Protein AF-A0A9P7K790-F1 (afdb_monomer_lite)

Structure (mmCIF, N/CA/C/O backbone):
data_AF-A0A9P7K790-F1
#
_entry.id   AF-A0A9P7K790-F1
#
loop_
_atom_site.group_PDB
_atom_site.id
_atom_site.type_symbol
_atom_site.label_atom_id
_atom_site.label_alt_id
_atom_site.label_comp_id
_atom_site.label_asym_id
_atom_site.label_entity_id
_atom_site.label_seq_id
_atom_site.pdbx_PDB_ins_code
_atom_site.Cartn_x
_atom_site.Cartn_y
_atom_site.Cartn_z
_atom_site.occupancy
_atom_site.B_iso_or_equiv
_atom_site.auth_seq_id
_atom_site.auth_comp_id
_atom_site.auth_asym_id
_atom_site.auth_atom_id
_atom_site.pdbx_PDB_model_num
ATOM 1 N N . MET A 1 1 ? 9.373 12.196 7.383 1.00 74.38 1 MET A N 1
ATOM 2 C CA . MET A 1 1 ? 9.310 10.716 7.465 1.00 74.38 1 MET A CA 1
ATOM 3 C C . MET A 1 1 ? 9.108 10.112 6.087 1.00 74.38 1 MET A C 1
ATOM 5 O O . MET A 1 1 ? 9.936 9.298 5.712 1.00 74.38 1 MET A O 1
ATOM 9 N N . VAL A 1 2 ? 8.090 10.535 5.328 1.00 81.44 2 VAL A N 1
ATOM 10 C CA . VAL A 1 2 ? 7.871 10.084 3.939 1.00 81.44 2 VAL A CA 1
ATOM 11 C C . VAL A 1 2 ? 9.122 10.280 3.073 1.00 81.44 2 VAL A C 1
ATOM 13 O O . VAL A 1 2 ? 9.602 9.311 2.505 1.00 81.44 2 VAL A O 1
ATOM 16 N N . ASP A 1 3 ? 9.765 11.449 3.130 1.00 84.62 3 ASP A N 1
ATOM 17 C CA . ASP A 1 3 ? 11.030 11.714 2.423 1.00 84.62 3 ASP A CA 1
ATOM 18 C C . ASP A 1 3 ? 12.133 10.692 2.722 1.00 84.62 3 ASP A C 1
ATOM 20 O O . ASP A 1 3 ? 12.898 10.317 1.842 1.00 84.62 3 ASP A O 1
ATOM 24 N N . ALA A 1 4 ? 12.236 10.226 3.970 1.00 83.31 4 ALA A N 1
ATOM 25 C CA . ALA A 1 4 ? 13.243 9.240 4.351 1.00 83.31 4 ALA A CA 1
ATOM 26 C C . ALA A 1 4 ? 12.919 7.852 3.781 1.00 83.31 4 ALA A C 1
ATOM 28 O O . ALA A 1 4 ? 13.836 7.129 3.406 1.00 83.31 4 ALA A O 1
ATOM 29 N N . ILE A 1 5 ? 11.631 7.502 3.690 1.00 84.19 5 ILE A N 1
ATOM 30 C CA . ILE A 1 5 ? 11.163 6.264 3.054 1.00 84.19 5 ILE A CA 1
ATOM 31 C C . ILE A 1 5 ? 11.452 6.324 1.553 1.00 84.19 5 ILE A C 1
ATOM 33 O O . ILE A 1 5 ? 12.059 5.409 1.007 1.00 84.19 5 ILE A O 1
ATOM 37 N N . ILE A 1 6 ? 11.095 7.432 0.902 1.00 84.81 6 ILE A N 1
ATOM 38 C CA . ILE A 1 6 ? 11.297 7.621 -0.535 1.00 84.81 6 ILE A CA 1
ATOM 39 C C . ILE A 1 6 ? 12.794 7.607 -0.895 1.00 84.81 6 ILE A C 1
ATOM 41 O O . ILE A 1 6 ? 13.183 6.938 -1.851 1.00 84.81 6 ILE A O 1
ATOM 45 N N . LYS A 1 7 ? 13.667 8.233 -0.093 1.00 86.69 7 LYS A N 1
ATOM 46 C CA . LYS A 1 7 ? 15.130 8.181 -0.304 1.00 86.69 7 LYS A CA 1
ATOM 47 C C . LYS A 1 7 ? 15.720 6.771 -0.269 1.00 86.69 7 LYS A C 1
ATOM 49 O O . LYS A 1 7 ? 16.747 6.541 -0.900 1.00 86.69 7 LYS A O 1
ATOM 54 N N . GLN A 1 8 ? 15.116 5.832 0.464 1.00 85.44 8 GLN A N 1
ATOM 55 C CA . GLN A 1 8 ? 15.625 4.454 0.535 1.00 85.44 8 GLN A CA 1
ATOM 56 C C . GLN A 1 8 ? 15.416 3.671 -0.763 1.00 85.44 8 GLN A C 1
ATOM 58 O O . GLN A 1 8 ? 16.162 2.738 -1.045 1.00 85.44 8 GLN A O 1
ATOM 63 N N . ILE A 1 9 ? 14.401 4.034 -1.538 1.00 85.50 9 ILE A N 1
ATOM 64 C CA . ILE A 1 9 ? 13.959 3.290 -2.724 1.00 85.50 9 ILE A CA 1
ATOM 65 C C . ILE A 1 9 ? 14.225 4.055 -4.021 1.00 85.50 9 ILE A C 1
ATOM 67 O O . ILE A 1 9 ? 14.367 3.436 -5.071 1.00 85.50 9 ILE A O 1
ATOM 71 N N . SER A 1 10 ? 14.358 5.379 -3.942 1.00 86.44 10 SER A N 1
ATOM 72 C CA . SER A 1 10 ? 14.838 6.230 -5.020 1.00 86.44 10 SER A CA 1
ATOM 73 C C . SER A 1 10 ? 15.988 7.101 -4.505 1.00 86.44 10 SER A 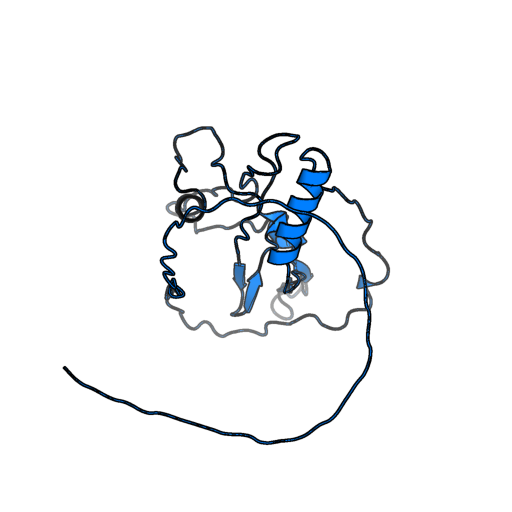C 1
ATOM 75 O O . SER A 1 10 ? 15.763 8.172 -3.936 1.00 86.44 10 SER A O 1
ATOM 77 N N . PRO A 1 11 ? 17.245 6.659 -4.689 1.00 83.50 11 PRO A N 1
ATOM 78 C CA . PRO A 1 11 ? 18.423 7.408 -4.248 1.00 83.50 11 PRO A CA 1
ATOM 79 C C . PRO A 1 11 ? 18.544 8.800 -4.883 1.00 83.50 11 PRO A C 1
ATOM 81 O O . PRO A 1 11 ? 19.230 9.663 -4.344 1.00 83.50 11 PRO A O 1
ATOM 84 N N . THR A 1 12 ? 17.887 9.018 -6.025 1.00 84.12 12 THR A N 1
ATOM 85 C CA . THR A 1 12 ? 17.852 10.299 -6.740 1.00 84.12 12 THR A CA 1
ATOM 86 C C . THR A 1 12 ? 16.746 11.235 -6.251 1.00 84.12 12 THR A C 1
ATOM 88 O O . THR A 1 12 ? 16.566 12.296 -6.839 1.00 84.12 12 THR A O 1
ATOM 91 N N . PHE A 1 13 ? 15.979 10.860 -5.221 1.00 86.19 13 PHE A N 1
ATOM 92 C CA . PHE A 1 13 ? 14.905 11.702 -4.702 1.00 86.19 13 PHE A CA 1
ATOM 93 C C . PHE A 1 13 ? 15.426 13.022 -4.130 1.00 86.19 13 PHE A C 1
ATOM 95 O O . PHE A 1 13 ? 16.223 13.047 -3.183 1.00 86.19 13 PHE A O 1
ATOM 102 N N . ASP A 1 14 ? 14.875 14.111 -4.659 1.00 85.19 14 ASP A N 1
ATOM 103 C CA . ASP A 1 14 ? 15.056 15.467 -4.168 1.00 85.19 14 ASP A CA 1
ATOM 104 C C . ASP A 1 14 ? 13.696 16.045 -3.736 1.00 85.19 14 ASP A C 1
ATOM 106 O O . ASP A 1 14 ? 12.843 16.266 -4.594 1.00 85.19 14 ASP A O 1
ATOM 110 N N . PRO A 1 15 ? 13.472 16.322 -2.435 1.00 81.19 15 PRO A N 1
ATOM 111 C CA . PRO A 1 15 ? 12.219 16.909 -1.957 1.00 81.19 15 PRO A CA 1
ATOM 112 C C . PRO A 1 15 ? 11.990 18.352 -2.442 1.00 81.19 15 PRO A C 1
ATOM 114 O O . PRO A 1 15 ? 10.900 18.884 -2.244 1.00 81.19 15 PRO A O 1
ATOM 117 N N . ALA A 1 16 ? 13.001 19.010 -3.023 1.00 84.31 16 ALA A N 1
ATOM 118 C CA . ALA A 1 16 ? 12.862 20.325 -3.645 1.00 84.31 16 ALA A CA 1
ATOM 119 C C . ALA A 1 16 ? 12.476 20.250 -5.133 1.00 84.31 16 ALA A C 1
ATOM 121 O O . ALA A 1 16 ? 12.085 21.268 -5.710 1.00 84.31 16 ALA A O 1
ATOM 122 N N . SER A 1 17 ? 12.583 19.071 -5.753 1.00 84.06 17 SER A N 1
ATOM 123 C CA . SER A 1 17 ? 12.180 18.860 -7.140 1.00 84.06 17 SER A CA 1
ATOM 124 C C . SER A 1 17 ? 10.655 18.749 -7.242 1.00 84.06 17 SER A C 1
ATOM 126 O O . SER A 1 17 ? 10.038 18.090 -6.404 1.00 84.06 17 SER A O 1
ATOM 128 N N . PRO A 1 18 ? 10.024 19.349 -8.267 1.00 78.50 18 PRO A N 1
ATOM 129 C CA . PRO A 1 18 ? 8.609 19.127 -8.548 1.00 78.50 18 PRO A CA 1
ATOM 130 C C . PRO A 1 18 ? 8.334 17.752 -9.180 1.00 78.50 18 PRO A C 1
ATOM 132 O O . PRO A 1 18 ? 7.173 17.368 -9.291 1.00 78.50 18 PRO A O 1
ATOM 135 N N . ASP A 1 19 ? 9.372 17.036 -9.625 1.00 81.56 19 ASP A N 1
ATOM 136 C CA . ASP A 1 19 ? 9.233 15.741 -10.287 1.00 81.56 19 ASP A CA 1
ATOM 137 C C . ASP A 1 19 ? 9.169 14.592 -9.280 1.00 81.56 19 ASP A C 1
ATOM 139 O O . ASP A 1 19 ? 10.022 14.475 -8.395 1.00 81.56 19 ASP A O 1
ATOM 143 N N . ASP A 1 20 ? 8.235 13.665 -9.500 1.00 82.38 20 ASP A N 1
ATOM 144 C CA . ASP A 1 20 ? 8.190 12.427 -8.731 1.00 82.38 20 ASP A CA 1
ATOM 145 C C . ASP A 1 20 ? 9.479 11.613 -8.940 1.00 82.38 20 ASP A C 1
ATOM 147 O O . ASP A 1 20 ? 9.966 11.486 -10.072 1.00 82.38 20 ASP A O 1
ATOM 151 N N . PRO A 1 21 ? 10.053 11.026 -7.884 1.00 84.56 21 PRO A N 1
ATOM 152 C CA . PRO A 1 21 ? 11.278 10.249 -7.984 1.00 84.56 21 PRO A CA 1
ATOM 153 C C . PRO A 1 21 ? 11.042 8.937 -8.748 1.00 84.56 21 PRO A C 1
ATOM 155 O O . PRO A 1 21 ? 10.136 8.175 -8.394 1.00 84.56 21 PRO A O 1
ATOM 158 N N . PRO A 1 22 ? 11.859 8.620 -9.768 1.00 90.19 22 PRO A N 1
ATOM 159 C CA . PRO A 1 22 ? 11.720 7.363 -10.484 1.00 90.19 22 PRO A CA 1
ATOM 160 C C . PRO A 1 22 ? 12.126 6.177 -9.599 1.00 90.19 22 PRO A C 1
ATOM 162 O O . PRO A 1 22 ? 13.106 6.239 -8.848 1.00 90.19 22 PRO A O 1
ATOM 165 N N . VAL A 1 23 ? 11.391 5.077 -9.738 1.00 91.81 23 VAL A N 1
ATOM 166 C CA . VAL A 1 23 ? 11.679 3.761 -9.155 1.00 91.81 23 VAL A CA 1
ATOM 167 C C . VAL A 1 23 ? 11.569 2.681 -10.231 1.00 91.81 23 VAL A C 1
ATOM 169 O O . VAL A 1 23 ? 10.871 2.847 -11.230 1.00 91.81 23 VAL A O 1
ATOM 172 N N . LEU A 1 24 ? 12.255 1.552 -10.045 1.00 93.31 24 LEU A N 1
ATOM 173 C CA . LEU A 1 24 ? 12.153 0.425 -10.975 1.00 93.31 24 LEU A CA 1
ATOM 174 C C . LEU A 1 24 ? 10.816 -0.295 -10.783 1.00 93.31 24 LEU A C 1
ATOM 176 O O . LEU A 1 24 ? 10.569 -0.840 -9.708 1.00 93.31 24 LEU A O 1
ATOM 180 N N . CYS A 1 25 ? 9.998 -0.396 -11.834 1.00 94.06 25 CYS A N 1
ATOM 181 C CA . CYS A 1 25 ? 8.676 -1.028 -11.732 1.00 94.06 25 CYS A CA 1
ATOM 182 C C . CYS A 1 25 ? 8.726 -2.483 -11.228 1.00 94.06 25 CYS A C 1
ATOM 184 O O . CYS A 1 25 ? 7.810 -2.958 -10.564 1.00 94.06 25 CYS A O 1
ATOM 186 N N . ALA A 1 26 ? 9.795 -3.221 -11.550 1.00 95.06 26 ALA A N 1
ATOM 187 C CA . ALA A 1 26 ? 9.950 -4.630 -11.178 1.00 95.06 26 ALA A CA 1
ATOM 188 C C . ALA A 1 26 ? 10.560 -4.855 -9.783 1.00 95.06 26 ALA A C 1
ATOM 190 O O . ALA A 1 26 ? 10.718 -6.013 -9.378 1.00 95.06 26 ALA A O 1
ATOM 191 N N . ALA A 1 27 ? 10.945 -3.793 -9.066 1.00 93.50 27 ALA A N 1
ATOM 192 C CA . ALA A 1 27 ? 11.512 -3.895 -7.728 1.00 93.50 27 ALA A CA 1
ATOM 193 C C . ALA A 1 27 ? 10.380 -3.996 -6.687 1.00 93.50 27 ALA A C 1
ATOM 195 O O . ALA A 1 27 ? 9.652 -3.028 -6.476 1.00 93.50 27 ALA A O 1
ATOM 196 N N . PRO A 1 28 ? 10.187 -5.153 -6.023 1.00 89.88 28 PRO A N 1
ATOM 197 C CA . PRO A 1 28 ? 9.160 -5.269 -5.000 1.00 89.88 28 PRO A CA 1
ATOM 198 C C . PRO A 1 28 ? 9.583 -4.504 -3.744 1.00 89.88 28 PRO A C 1
ATOM 200 O O . PRO A 1 28 ? 10.544 -4.877 -3.069 1.00 89.88 28 PRO A O 1
ATOM 203 N N . HIS A 1 29 ? 8.829 -3.463 -3.407 1.00 90.00 29 HIS A N 1
ATOM 204 C CA . HIS A 1 29 ? 8.973 -2.722 -2.158 1.00 90.00 29 HIS A CA 1
ATOM 205 C C . HIS A 1 29 ? 7.903 -3.173 -1.166 1.00 90.00 29 HIS A C 1
ATOM 207 O O . HIS A 1 29 ? 6.742 -3.326 -1.526 1.00 90.00 29 HIS A O 1
ATOM 213 N N . THR A 1 30 ? 8.284 -3.406 0.089 1.00 88.88 30 THR A N 1
ATOM 214 C CA . THR A 1 30 ? 7.327 -3.793 1.134 1.00 88.88 30 THR A CA 1
ATOM 215 C C . THR A 1 30 ? 7.058 -2.602 2.037 1.00 88.88 30 THR A C 1
ATOM 217 O O . THR A 1 30 ? 7.945 -2.163 2.765 1.00 88.88 30 THR A O 1
ATOM 220 N N . LEU A 1 31 ? 5.820 -2.114 2.017 1.00 91.31 31 LEU A N 1
ATOM 221 C CA . LEU A 1 31 ? 5.284 -1.219 3.036 1.00 91.31 31 LEU A CA 1
ATOM 222 C C . LEU A 1 31 ? 4.338 -2.026 3.922 1.00 91.31 31 LEU A C 1
ATOM 224 O O . LEU A 1 31 ? 3.488 -2.755 3.417 1.00 91.31 31 LEU A O 1
ATOM 228 N N . ALA A 1 32 ? 4.475 -1.910 5.238 1.00 93.81 32 ALA A N 1
ATOM 229 C CA . ALA A 1 32 ? 3.596 -2.600 6.169 1.00 93.81 32 ALA A CA 1
ATOM 230 C C . ALA A 1 32 ? 3.343 -1.756 7.415 1.00 93.81 32 ALA A C 1
ATOM 232 O O . ALA A 1 32 ? 4.237 -1.069 7.910 1.00 93.81 32 ALA A O 1
ATOM 233 N N . PHE A 1 33 ? 2.124 -1.846 7.935 1.00 93.06 33 PHE A N 1
ATOM 234 C CA . PHE A 1 33 ? 1.701 -1.139 9.137 1.00 93.06 33 PHE A CA 1
ATOM 235 C C . PHE A 1 33 ? 1.559 -2.126 10.288 1.00 93.06 33 PHE A C 1
ATOM 237 O O . PHE A 1 33 ? 0.899 -3.156 10.148 1.00 93.06 33 PHE A O 1
ATOM 244 N N . GLN A 1 34 ? 2.157 -1.812 11.436 1.00 94.06 34 GLN A N 1
ATOM 245 C CA . GLN A 1 34 ? 1.956 -2.598 12.647 1.00 94.06 34 GLN A CA 1
ATOM 246 C C . GLN A 1 34 ? 0.789 -2.020 13.447 1.00 94.06 34 GLN A C 1
ATOM 248 O O . GLN A 1 34 ? 0.864 -0.895 13.938 1.00 94.06 34 GLN A O 1
ATOM 253 N N . ILE A 1 35 ? -0.286 -2.792 13.597 1.00 93.25 35 ILE A N 1
ATOM 254 C CA . ILE A 1 35 ? -1.486 -2.388 14.336 1.00 93.25 35 ILE A CA 1
ATOM 255 C C . ILE A 1 35 ? -1.824 -3.496 15.330 1.00 93.25 35 ILE A C 1
ATOM 257 O O . ILE A 1 35 ? -1.989 -4.655 14.953 1.00 93.25 35 ILE A O 1
ATOM 261 N N . GLY A 1 36 ? -1.878 -3.160 16.623 1.00 90.56 36 GLY A N 1
ATOM 262 C CA . GLY A 1 36 ? -2.157 -4.140 17.681 1.00 90.56 36 GLY A CA 1
ATOM 263 C C . GLY A 1 36 ? -1.160 -5.307 17.718 1.00 90.56 36 GLY A C 1
ATOM 264 O O . GLY A 1 36 ? -1.552 -6.433 17.999 1.00 90.56 36 GLY A O 1
ATOM 265 N N . GLY A 1 37 ? 0.108 -5.060 17.363 1.00 93.62 37 GLY A N 1
ATOM 266 C CA . GLY A 1 37 ? 1.172 -6.072 17.321 1.00 93.62 37 GLY A CA 1
ATOM 267 C C . GLY A 1 37 ? 1.227 -6.920 16.044 1.00 93.62 37 GLY A C 1
ATOM 268 O O . GLY A 1 37 ? 2.219 -7.614 15.835 1.00 93.62 37 GLY A O 1
ATOM 269 N N . LYS A 1 38 ? 0.228 -6.832 15.156 1.00 94.31 38 LYS A N 1
ATOM 270 C CA . LYS A 1 38 ? 0.173 -7.572 13.887 1.00 94.31 38 LYS A CA 1
ATOM 271 C C . LYS A 1 38 ? 0.609 -6.691 12.716 1.00 94.31 38 LYS A C 1
ATOM 273 O O . LYS A 1 38 ? 0.271 -5.510 12.670 1.00 94.31 38 LYS A O 1
ATOM 278 N N . MET A 1 39 ? 1.349 -7.276 11.775 1.00 95.50 39 MET A N 1
ATOM 279 C CA . MET A 1 39 ? 1.760 -6.610 10.537 1.00 95.50 39 MET A CA 1
ATOM 280 C C . MET A 1 39 ? 0.663 -6.720 9.478 1.00 95.50 39 MET A C 1
ATOM 282 O O . MET A 1 39 ? 0.165 -7.812 9.208 1.00 95.50 39 MET A O 1
ATOM 286 N N . PHE A 1 40 ? 0.336 -5.593 8.856 1.00 96.62 40 PHE A N 1
ATOM 287 C CA . PHE A 1 40 ? -0.583 -5.484 7.730 1.00 96.62 40 PHE A CA 1
ATOM 288 C C . PHE A 1 40 ? 0.197 -4.951 6.525 1.00 96.62 40 PHE A C 1
ATOM 290 O O . PHE A 1 40 ? 0.424 -3.738 6.442 1.00 96.62 40 PHE A O 1
ATOM 297 N N . PRO A 1 41 ? 0.696 -5.841 5.646 1.00 96.50 41 PRO A N 1
ATOM 298 C CA . PRO A 1 41 ? 1.416 -5.428 4.452 1.00 96.50 41 PRO A CA 1
ATOM 299 C C . PRO A 1 41 ? 0.473 -4.760 3.452 1.00 96.50 41 PRO A C 1
ATOM 301 O O . PRO A 1 41 ? -0.731 -5.019 3.435 1.00 96.50 41 PRO A O 1
ATOM 304 N N . VAL A 1 42 ? 1.055 -3.913 2.614 1.00 95.12 42 VAL A N 1
ATOM 305 C CA . VAL A 1 42 ? 0.440 -3.358 1.414 1.00 95.12 42 VAL A CA 1
ATOM 306 C C . VAL A 1 42 ? 0.963 -4.126 0.204 1.00 95.12 42 VAL A C 1
ATOM 308 O O . VAL A 1 42 ? 2.152 -4.452 0.146 1.00 95.12 42 VAL A O 1
ATOM 311 N N . ASP A 1 43 ? 0.086 -4.434 -0.748 1.00 94.62 43 ASP A N 1
ATOM 312 C CA . ASP A 1 43 ? 0.474 -5.075 -1.997 1.00 94.62 43 ASP A CA 1
ATOM 313 C C . ASP A 1 43 ? 1.427 -4.150 -2.776 1.00 94.62 43 ASP A C 1
ATOM 315 O O . ASP A 1 43 ? 1.081 -2.999 -3.051 1.00 94.62 43 ASP A O 1
ATOM 319 N N . PRO A 1 44 ? 2.628 -4.614 -3.160 1.00 94.06 44 PRO A N 1
ATOM 320 C CA . PRO A 1 44 ? 3.599 -3.794 -3.876 1.00 94.06 44 PRO A CA 1
ATOM 321 C C . PRO A 1 44 ? 3.084 -3.273 -5.225 1.00 94.06 44 PRO A C 1
ATOM 323 O O . PRO A 1 44 ? 3.620 -2.291 -5.730 1.00 94.06 44 PRO A O 1
ATOM 326 N N . ARG A 1 45 ? 2.052 -3.898 -5.807 1.00 92.44 45 ARG A N 1
ATOM 327 C CA . ARG A 1 45 ? 1.398 -3.428 -7.039 1.00 92.44 45 ARG A CA 1
ATOM 328 C C . ARG A 1 45 ? 0.530 -2.191 -6.819 1.00 92.44 45 ARG A C 1
ATOM 330 O O . ARG A 1 45 ? 0.311 -1.458 -7.772 1.00 92.44 45 ARG A O 1
ATOM 337 N N . ASP A 1 46 ? 0.069 -1.960 -5.592 1.00 91.75 46 ASP A N 1
ATOM 338 C CA . ASP A 1 46 ? -0.712 -0.775 -5.224 1.00 91.75 46 ASP A CA 1
ATOM 339 C C . ASP A 1 46 ? 0.185 0.405 -4.803 1.00 91.75 46 ASP A C 1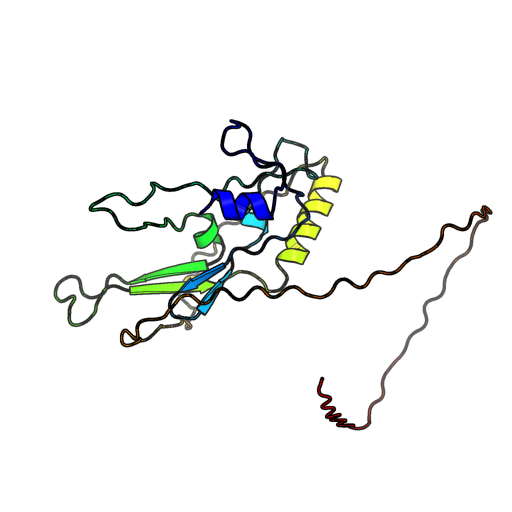
ATOM 341 O O . ASP A 1 46 ? -0.318 1.505 -4.603 1.00 91.75 46 ASP A O 1
ATOM 345 N N . LEU A 1 47 ? 1.500 0.194 -4.640 1.00 90.38 47 LEU A N 1
ATOM 346 C CA . LEU A 1 47 ? 2.450 1.226 -4.195 1.00 90.38 47 LEU A CA 1
ATOM 347 C C . LEU A 1 47 ? 3.044 2.063 -5.329 1.00 90.38 47 LEU A C 1
ATOM 349 O O . LEU A 1 47 ? 3.650 3.099 -5.052 1.00 90.38 47 LEU A O 1
ATOM 353 N N . ILE A 1 48 ? 2.945 1.586 -6.569 1.00 90.81 48 ILE A N 1
ATOM 354 C CA . ILE A 1 48 ? 3.625 2.182 -7.714 1.00 90.81 48 ILE A CA 1
ATOM 355 C C . ILE A 1 48 ? 2.666 2.401 -8.880 1.00 90.81 48 ILE A C 1
ATOM 357 O O . ILE A 1 48 ? 1.776 1.589 -9.129 1.00 90.81 48 ILE A O 1
ATOM 361 N N . GLY A 1 49 ? 2.916 3.460 -9.643 1.00 89.31 49 GLY A N 1
ATOM 362 C CA . GLY A 1 49 ? 2.256 3.744 -10.914 1.00 89.31 49 GLY A CA 1
ATOM 363 C C . GLY A 1 49 ? 3.277 3.935 -12.040 1.00 89.31 49 GLY A C 1
ATOM 364 O O . GLY A 1 49 ? 4.419 4.313 -11.761 1.00 89.31 49 GLY A O 1
ATOM 365 N N . PRO A 1 50 ? 2.915 3.680 -13.311 1.00 90.38 50 PRO A N 1
ATOM 366 C CA . PRO A 1 50 ? 3.791 3.990 -14.439 1.00 90.38 50 PRO A CA 1
ATOM 367 C C . PRO A 1 50 ? 4.078 5.496 -14.479 1.00 90.38 50 PRO A C 1
ATOM 369 O O . PRO A 1 50 ? 3.155 6.302 -14.356 1.00 90.38 50 PRO A O 1
ATOM 372 N N . ARG A 1 51 ? 5.344 5.889 -14.677 1.00 90.25 51 ARG A N 1
ATOM 373 C CA . ARG A 1 51 ? 5.721 7.313 -14.771 1.00 90.25 51 ARG A CA 1
ATOM 374 C C . ARG A 1 51 ? 5.060 7.994 -15.971 1.00 90.25 51 ARG A C 1
ATOM 376 O O . ARG A 1 51 ? 4.702 9.168 -15.920 1.00 90.25 51 ARG A O 1
ATOM 383 N N . SER A 1 52 ? 4.934 7.258 -17.065 1.00 89.25 52 SER A N 1
ATOM 384 C CA . SER A 1 52 ? 4.326 7.702 -18.311 1.00 89.25 52 SER A CA 1
ATOM 385 C C . SER A 1 52 ? 3.612 6.533 -18.984 1.00 89.25 52 SER A C 1
ATOM 387 O O . SER A 1 52 ? 3.921 5.363 -18.754 1.00 89.25 52 SER A O 1
ATOM 389 N N . ALA A 1 53 ? 2.623 6.843 -19.822 1.00 87.31 53 ALA A N 1
ATOM 390 C CA . ALA A 1 53 ? 1.946 5.821 -20.608 1.00 87.31 53 ALA A CA 1
ATOM 391 C C . ALA A 1 53 ? 2.948 5.123 -21.543 1.00 87.31 53 ALA A C 1
ATOM 393 O O . ALA A 1 53 ? 3.698 5.788 -22.258 1.00 87.31 53 ALA A O 1
ATOM 394 N N . GLY A 1 54 ? 2.941 3.790 -21.542 1.00 90.44 54 GLY A N 1
ATOM 395 C CA . GLY A 1 54 ? 3.876 2.987 -22.329 1.00 90.44 54 GLY A CA 1
ATOM 396 C C . GLY A 1 54 ? 5.252 2.777 -21.684 1.00 90.44 54 GLY A C 1
ATOM 397 O O . GLY A 1 54 ? 6.113 2.177 -22.323 1.00 90.44 54 GLY A O 1
ATOM 398 N N . ASP A 1 55 ? 5.469 3.217 -20.439 1.00 91.69 55 ASP A N 1
ATOM 399 C CA . ASP A 1 55 ? 6.669 2.889 -19.664 1.00 91.69 55 ASP A CA 1
ATOM 400 C C . ASP A 1 55 ? 6.349 1.848 -18.577 1.00 91.69 55 ASP A C 1
ATOM 402 O O . ASP A 1 55 ? 5.592 2.099 -17.638 1.00 91.69 55 ASP A O 1
ATOM 406 N N . ALA A 1 56 ? 6.940 0.661 -18.719 1.00 94.38 56 ALA A N 1
ATOM 407 C CA . ALA A 1 56 ? 6.867 -0.426 -17.741 1.00 94.38 56 ALA A CA 1
ATOM 408 C C . ALA A 1 56 ? 8.224 -0.712 -17.069 1.00 94.38 56 ALA A C 1
ATOM 410 O O . ALA A 1 56 ? 8.373 -1.711 -16.363 1.00 94.38 56 ALA A O 1
ATOM 411 N N . ASP A 1 57 ? 9.224 0.133 -17.306 1.00 94.44 57 ASP A N 1
ATOM 412 C CA . ASP A 1 57 ? 10.541 0.072 -16.679 1.00 94.44 57 ASP A CA 1
ATOM 413 C C . ASP A 1 57 ? 10.649 1.084 -15.536 1.00 94.44 57 ASP A C 1
ATOM 415 O O . ASP A 1 57 ? 11.116 0.734 -14.444 1.00 94.44 57 ASP A O 1
ATOM 419 N N . THR A 1 58 ? 10.147 2.299 -15.766 1.00 93.94 58 THR A N 1
ATOM 420 C CA . THR A 1 58 ? 10.173 3.404 -14.806 1.00 93.94 58 THR A CA 1
ATOM 421 C C . THR A 1 58 ? 8.792 3.665 -14.222 1.00 93.94 58 THR A C 1
ATOM 423 O O . THR A 1 58 ? 7.846 4.061 -14.905 1.00 93.94 58 THR A O 1
ATOM 426 N N . CYS A 1 59 ? 8.697 3.503 -12.912 1.00 93.19 59 CYS A N 1
ATOM 427 C CA . CYS A 1 59 ? 7.509 3.796 -12.134 1.00 93.19 59 CYS A CA 1
ATOM 428 C C . CYS A 1 59 ? 7.770 4.974 -11.192 1.00 93.19 59 CYS A C 1
ATOM 430 O O . CYS A 1 59 ? 8.902 5.438 -11.037 1.00 93.19 59 CYS A O 1
ATOM 432 N N . ILE A 1 60 ? 6.709 5.454 -10.560 1.00 91.31 60 ILE A N 1
ATOM 433 C CA . ILE A 1 60 ? 6.732 6.436 -9.477 1.00 91.31 60 ILE A CA 1
ATOM 434 C C . ILE A 1 60 ? 5.969 5.875 -8.280 1.00 91.31 60 ILE A C 1
ATOM 436 O O . ILE A 1 60 ? 5.125 4.992 -8.434 1.00 91.31 60 ILE A O 1
ATOM 440 N N . MET A 1 61 ? 6.259 6.391 -7.090 1.00 86.62 61 MET A N 1
ATOM 441 C CA . MET A 1 61 ? 5.408 6.186 -5.922 1.00 86.62 61 MET A CA 1
ATOM 442 C C . MET A 1 61 ? 4.375 7.304 -5.841 1.00 86.62 61 MET A C 1
ATOM 444 O O . MET A 1 61 ? 4.659 8.366 -5.297 1.00 86.62 61 MET A O 1
ATOM 448 N N . ASP A 1 62 ? 3.180 7.065 -6.362 1.00 77.12 62 ASP A N 1
ATOM 449 C CA . ASP A 1 62 ? 2.084 8.041 -6.342 1.00 77.12 62 ASP A CA 1
ATOM 450 C C . ASP A 1 62 ? 1.278 8.012 -5.028 1.00 77.12 62 ASP A C 1
ATOM 452 O O . ASP A 1 62 ? 0.634 8.992 -4.657 1.00 77.12 62 ASP A O 1
ATOM 456 N N . THR A 1 63 ? 1.328 6.900 -4.292 1.00 82.44 63 THR A N 1
ATOM 457 C CA . THR A 1 63 ? 0.467 6.665 -3.121 1.00 82.44 63 THR A CA 1
ATOM 458 C C . THR A 1 63 ? 1.047 7.130 -1.783 1.00 82.44 63 THR A C 1
ATOM 460 O O . THR A 1 63 ? 0.313 7.249 -0.796 1.00 82.44 63 THR A O 1
ATOM 463 N N . LEU A 1 64 ? 2.352 7.417 -1.710 1.00 83.75 64 LEU A N 1
ATOM 464 C CA . LEU A 1 64 ? 3.010 7.889 -0.488 1.00 83.75 64 LEU A CA 1
ATOM 465 C C . LEU A 1 64 ? 3.148 9.407 -0.473 1.00 83.75 64 LEU A C 1
ATOM 467 O O . LEU A 1 64 ? 4.146 9.969 -0.913 1.00 83.75 64 LEU A O 1
ATOM 471 N N . VAL A 1 65 ? 2.160 10.063 0.127 1.00 82.06 65 VAL A N 1
ATOM 472 C CA . VAL A 1 65 ? 2.113 11.523 0.250 1.00 82.06 65 VAL A CA 1
ATOM 473 C C . VAL A 1 65 ? 2.482 11.981 1.657 1.00 82.06 65 VAL A C 1
ATOM 475 O O . VAL A 1 65 ? 2.104 11.366 2.658 1.00 82.06 65 VAL A O 1
ATOM 478 N N . SER A 1 66 ? 3.219 13.089 1.740 1.00 78.56 66 SER A N 1
ATOM 479 C CA . SER A 1 66 ? 3.525 13.729 3.018 1.00 78.56 66 SER A CA 1
ATOM 480 C C . SER A 1 66 ? 2.256 14.317 3.636 1.00 78.56 66 SER A C 1
ATOM 482 O O . SER A 1 66 ? 1.505 15.035 2.979 1.00 78.56 66 SER A O 1
ATOM 484 N N . THR A 1 67 ? 2.020 14.018 4.910 1.00 74.44 67 THR A N 1
ATOM 485 C CA . THR A 1 67 ? 0.962 14.641 5.711 1.00 74.44 67 THR A CA 1
ATOM 486 C C . THR A 1 67 ? 1.521 15.808 6.516 1.00 74.44 67 THR A C 1
ATOM 488 O O . THR A 1 67 ? 2.727 15.873 6.767 1.00 74.44 67 THR A O 1
ATOM 491 N N . ASP A 1 68 ? 0.639 16.695 6.984 1.00 72.38 68 ASP A N 1
ATOM 492 C CA . ASP A 1 68 ? 1.035 17.841 7.802 1.00 72.38 68 ASP A CA 1
ATOM 493 C C . ASP A 1 68 ? 1.946 17.423 8.972 1.00 72.38 68 ASP A C 1
ATOM 495 O O . ASP A 1 68 ? 1.587 16.526 9.750 1.00 72.38 68 ASP A O 1
ATOM 499 N N . PRO A 1 69 ? 3.123 18.061 9.130 1.00 68.19 69 PRO A N 1
ATOM 500 C CA . PRO A 1 69 ? 4.000 17.778 10.253 1.00 68.19 69 PRO A CA 1
ATOM 501 C C . PRO A 1 69 ? 3.312 18.181 11.565 1.00 68.19 69 PRO A C 1
ATOM 503 O O . PRO A 1 69 ? 2.514 19.128 11.584 1.00 68.19 69 PRO A O 1
ATOM 506 N N . PRO A 1 70 ? 3.621 17.509 12.688 1.00 69.31 70 PRO A N 1
ATOM 507 C CA . PRO A 1 70 ? 3.079 17.901 13.980 1.00 69.31 70 PRO A CA 1
ATOM 508 C C . PRO A 1 70 ? 3.489 19.341 14.302 1.00 69.31 70 PRO A C 1
ATOM 510 O O . PRO A 1 70 ? 4.589 19.799 13.987 1.00 69.31 70 PRO A O 1
ATOM 513 N N . ARG A 1 71 ? 2.589 20.057 14.965 1.00 78.25 71 ARG A N 1
ATOM 514 C CA . ARG A 1 71 ? 2.796 21.423 15.458 1.00 78.25 71 ARG A CA 1
ATOM 515 C C . ARG A 1 71 ? 2.387 21.456 16.923 1.00 78.25 71 ARG A C 1
ATOM 517 O O . ARG A 1 71 ? 1.750 20.523 17.404 1.00 78.25 71 ARG A O 1
ATOM 524 N N . VAL A 1 72 ? 2.734 22.512 17.653 1.00 81.50 72 VAL A N 1
ATOM 525 C CA . VAL A 1 72 ? 2.258 22.673 19.036 1.00 81.50 72 VAL A CA 1
ATOM 526 C C . VAL A 1 72 ? 0.725 22.600 19.039 1.00 81.50 72 VAL A C 1
ATOM 528 O O . VAL A 1 72 ? 0.071 23.383 18.357 1.00 81.50 72 VAL A O 1
ATOM 531 N N . GLY A 1 73 ? 0.164 21.616 19.749 1.00 81.56 73 GLY A N 1
ATOM 532 C CA . GLY A 1 73 ? -1.278 21.331 19.763 1.00 81.56 73 GLY A CA 1
ATOM 533 C C . GLY A 1 73 ? -1.781 20.338 18.702 1.00 81.56 73 GLY A C 1
ATOM 534 O O . GLY A 1 73 ? -2.975 20.061 18.670 1.00 81.56 73 GLY A O 1
ATOM 535 N N . SER A 1 74 ? -0.906 19.766 17.867 1.00 77.19 74 SER A N 1
ATOM 536 C CA . SER A 1 74 ? -1.244 18.740 16.870 1.00 77.19 74 SER A CA 1
ATOM 537 C C . SER A 1 74 ? -0.322 17.525 16.989 1.00 77.19 74 SER A C 1
ATOM 539 O O . SER A 1 74 ? 0.904 17.645 16.956 1.00 77.19 74 SER A O 1
ATOM 541 N N . LEU A 1 75 ? -0.920 16.341 17.128 1.00 77.12 75 LEU A N 1
ATOM 542 C CA . LEU A 1 75 ? -0.209 15.063 17.126 1.00 77.12 75 LEU A CA 1
ATOM 543 C C . LEU A 1 75 ? 0.115 14.621 15.693 1.00 77.12 75 LEU A C 1
ATOM 545 O O . LEU A 1 75 ? -0.497 15.087 14.733 1.00 77.12 75 LEU A O 1
ATOM 549 N N . TYR A 1 76 ? 1.039 13.667 15.553 1.00 75.44 76 TYR A N 1
ATOM 550 C CA . TYR A 1 76 ? 1.219 12.952 14.291 1.00 75.44 76 TYR A CA 1
ATOM 551 C C . TYR A 1 76 ? -0.101 12.298 13.878 1.00 75.44 76 TYR A C 1
ATOM 553 O O . TYR A 1 76 ? -0.690 11.530 14.642 1.00 75.44 76 TYR A O 1
ATOM 561 N N . ARG A 1 77 ? -0.552 12.597 12.661 1.00 80.25 77 ARG A N 1
ATOM 562 C CA . ARG A 1 77 ? -1.724 11.976 12.050 1.00 80.25 77 ARG A CA 1
ATOM 563 C C . ARG A 1 77 ? -1.283 11.279 10.778 1.00 80.25 77 ARG A C 1
ATOM 565 O O . ARG A 1 77 ? -0.550 11.851 9.983 1.00 80.25 77 ARG A O 1
ATOM 572 N N . TRP A 1 78 ? -1.766 10.059 10.606 1.00 83.12 78 TRP A N 1
ATOM 573 C CA . TRP A 1 78 ? -1.567 9.264 9.405 1.00 83.12 78 TRP A CA 1
ATOM 574 C C . TRP A 1 78 ? -2.934 8.992 8.802 1.00 83.12 78 TRP A C 1
ATOM 576 O O . TRP A 1 78 ? -3.876 8.675 9.532 1.00 83.12 78 TRP A O 1
ATOM 586 N N . SER A 1 79 ? -3.043 9.134 7.486 1.00 88.31 79 SER A N 1
ATOM 587 C CA . SER A 1 79 ? -4.221 8.693 6.749 1.00 88.31 79 SER A CA 1
ATOM 588 C C . SER A 1 79 ? -3.886 7.378 6.065 1.00 88.31 79 SER A C 1
ATOM 590 O O . SER A 1 79 ? -2.913 7.304 5.317 1.00 88.31 79 SER A O 1
ATOM 592 N N . LEU A 1 80 ? -4.667 6.337 6.344 1.00 91.56 80 LEU A N 1
ATOM 593 C CA . LEU A 1 80 ? -4.561 5.061 5.643 1.00 91.56 80 LEU A CA 1
ATOM 594 C C . LEU A 1 80 ? -5.552 5.092 4.47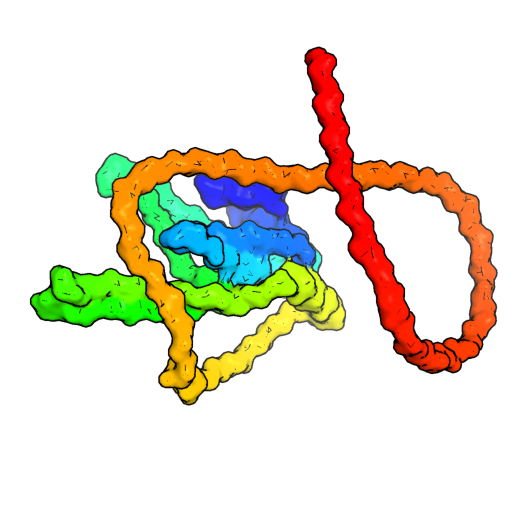9 1.00 91.56 80 LEU A C 1
ATOM 596 O O . LEU A 1 80 ? -6.749 4.897 4.678 1.00 91.56 80 LEU A O 1
ATOM 600 N N . GLY A 1 81 ? -5.039 5.432 3.297 1.00 91.88 81 GLY A N 1
ATOM 601 C CA . GLY A 1 81 ? -5.822 5.619 2.076 1.00 91.88 81 GLY A CA 1
ATOM 602 C C . GLY A 1 81 ? -6.169 4.321 1.349 1.00 91.88 81 GLY A C 1
ATOM 603 O O . GLY A 1 81 ? -6.039 3.218 1.886 1.00 91.88 81 GLY A O 1
ATOM 604 N N . ASP A 1 82 ? -6.590 4.470 0.095 1.00 90.56 82 ASP A N 1
ATOM 605 C CA . ASP A 1 82 ? -7.034 3.380 -0.774 1.00 90.56 82 ASP A CA 1
ATOM 606 C C . ASP A 1 82 ? -5.984 2.273 -0.924 1.00 90.56 82 ASP A C 1
ATOM 608 O O . ASP A 1 82 ? -6.347 1.106 -0.918 1.00 90.56 82 ASP A O 1
ATOM 612 N N . THR A 1 83 ? -4.696 2.602 -0.954 1.00 92.00 83 THR A N 1
ATOM 613 C CA . THR A 1 83 ? -3.582 1.640 -0.981 1.00 92.00 83 THR A CA 1
ATOM 614 C C . THR A 1 83 ? -3.650 0.637 0.173 1.00 92.00 83 THR A C 1
ATOM 616 O O . THR A 1 83 ? -3.543 -0.574 -0.017 1.00 92.00 83 THR A O 1
ATOM 619 N N . PHE A 1 84 ? -3.895 1.127 1.393 1.00 94.12 84 PHE A N 1
ATOM 620 C CA . PHE A 1 84 ? -4.052 0.267 2.563 1.00 94.12 84 PHE A CA 1
ATOM 621 C C . PHE A 1 84 ? -5.384 -0.490 2.518 1.00 94.12 84 PHE A C 1
ATOM 623 O O . PHE A 1 84 ? -5.426 -1.673 2.857 1.00 94.12 84 PHE A O 1
ATOM 630 N N . MET A 1 85 ? -6.460 0.169 2.078 1.00 94.12 85 MET A N 1
ATOM 631 C CA . MET A 1 85 ? -7.798 -0.430 2.005 1.00 94.12 85 MET A CA 1
ATOM 632 C C . MET A 1 85 ? -7.937 -1.492 0.902 1.00 94.12 85 MET A C 1
ATOM 634 O O . MET A 1 85 ? -8.692 -2.437 1.067 1.00 94.12 85 MET A O 1
ATOM 638 N N . LYS A 1 86 ? -7.204 -1.397 -0.210 1.00 93.12 86 LYS A N 1
ATOM 639 C CA . LYS A 1 86 ? -7.160 -2.433 -1.260 1.00 93.12 86 LYS A CA 1
ATOM 640 C C . LYS A 1 86 ? -6.474 -3.707 -0.763 1.00 93.12 86 LYS A C 1
ATOM 642 O O . LYS A 1 86 ? -6.884 -4.815 -1.098 1.00 93.12 86 LYS A O 1
ATOM 647 N N . SER A 1 87 ? -5.471 -3.535 0.095 1.00 95.25 87 SER A N 1
ATOM 648 C CA . SER A 1 87 ? -4.672 -4.613 0.685 1.00 95.25 87 SER A CA 1
ATOM 649 C C . SER A 1 87 ? -5.299 -5.262 1.927 1.00 95.25 87 SER A C 1
ATOM 651 O O . SER A 1 87 ? -4.756 -6.236 2.461 1.00 95.25 87 SER A O 1
ATOM 653 N N . ASN A 1 88 ? -6.410 -4.718 2.435 1.00 94.94 88 ASN A N 1
ATOM 654 C CA . ASN A 1 88 ? -7.050 -5.188 3.659 1.00 94.94 88 ASN A CA 1
ATOM 655 C C . ASN A 1 88 ? -8.574 -5.111 3.558 1.00 94.94 88 ASN A C 1
ATOM 657 O O . ASN A 1 88 ? -9.132 -4.069 3.244 1.00 94.94 88 ASN A O 1
ATOM 661 N N . LEU A 1 89 ? -9.272 -6.169 3.961 1.00 94.12 89 LEU A N 1
ATOM 662 C CA . LEU A 1 89 ? -10.683 -6.063 4.306 1.00 94.12 89 LEU A CA 1
ATOM 663 C C . LEU A 1 89 ? -10.810 -5.296 5.632 1.00 94.12 89 LEU A C 1
ATOM 665 O O . LEU A 1 89 ? -10.203 -5.681 6.637 1.00 94.12 89 LEU A O 1
ATOM 669 N N . ILE A 1 90 ? -11.598 -4.219 5.628 1.00 94.31 90 ILE A N 1
ATOM 670 C CA . ILE A 1 90 ? -11.784 -3.335 6.785 1.00 94.31 90 ILE A CA 1
ATOM 671 C C . ILE A 1 90 ? -13.237 -3.385 7.247 1.00 94.31 90 ILE A C 1
ATOM 673 O O . ILE A 1 90 ? -14.156 -3.177 6.457 1.00 94.31 90 ILE A O 1
ATOM 677 N N . ALA A 1 91 ? -13.436 -3.619 8.542 1.00 94.38 91 ALA A N 1
ATOM 678 C CA . ALA A 1 91 ? -14.747 -3.604 9.176 1.00 94.38 91 ALA A CA 1
ATOM 679 C C . ALA A 1 91 ? -14.826 -2.468 10.200 1.00 94.38 91 ALA A C 1
ATOM 681 O O . ALA A 1 91 ? -14.046 -2.429 11.152 1.00 94.38 91 ALA A O 1
ATOM 682 N N . PHE A 1 92 ? -15.789 -1.564 10.023 1.00 94.94 92 PHE A N 1
ATOM 683 C CA . PHE A 1 92 ? -16.089 -0.503 10.982 1.00 94.94 92 PHE A CA 1
ATOM 684 C C . PHE A 1 92 ? -17.245 -0.944 11.872 1.00 94.94 92 PHE A C 1
ATOM 686 O O . PHE A 1 92 ? -18.387 -1.047 11.429 1.00 94.94 92 PHE A O 1
ATOM 693 N N . HIS A 1 93 ? -16.944 -1.212 13.137 1.00 94.62 93 HIS A N 1
ATOM 694 C CA . HIS A 1 93 ? -17.939 -1.529 14.143 1.00 94.62 93 HIS A CA 1
ATOM 695 C C . HIS A 1 93 ? -18.229 -0.273 14.962 1.00 94.62 93 HIS A C 1
ATOM 697 O O . HIS A 1 93 ? -17.380 0.180 15.724 1.00 94.62 93 HIS A O 1
ATOM 703 N N . TYR A 1 94 ? -19.421 0.299 14.810 1.00 95.44 94 TYR A N 1
ATOM 704 C CA . TYR A 1 94 ? -19.799 1.516 15.537 1.00 95.44 94 TYR A CA 1
ATOM 705 C C . TYR A 1 94 ? -20.168 1.266 17.007 1.00 95.44 94 TYR A C 1
ATOM 707 O O . TYR A 1 94 ? -20.237 2.220 17.780 1.00 95.44 94 TYR A O 1
ATOM 715 N N . GLY A 1 95 ? -20.358 0.003 17.398 1.00 95.12 95 GLY A N 1
ATOM 716 C CA . GLY A 1 95 ? -20.761 -0.373 18.748 1.00 95.12 95 GLY A CA 1
ATOM 717 C C . GLY A 1 95 ? -22.158 0.130 19.111 1.00 95.12 95 GLY A C 1
ATOM 718 O O . GLY A 1 95 ? -22.998 0.400 18.245 1.00 95.12 95 GLY A O 1
ATOM 719 N N . ASN A 1 96 ? -22.410 0.286 20.410 1.00 95.25 96 ASN A N 1
ATOM 720 C CA . ASN A 1 96 ? -23.670 0.829 20.902 1.00 95.25 96 ASN A CA 1
ATOM 721 C C . ASN A 1 96 ? -23.621 2.363 20.934 1.00 95.25 96 ASN A C 1
ATOM 723 O O . ASN A 1 96 ? -23.058 2.961 21.850 1.00 95.25 96 ASN A O 1
ATOM 727 N N . LEU A 1 97 ? -24.293 3.000 19.971 1.00 93.00 97 LEU A N 1
ATOM 728 C CA . LEU A 1 97 ? -24.335 4.462 19.830 1.00 93.00 97 LEU A CA 1
ATOM 729 C C . LEU A 1 97 ? -24.934 5.195 21.044 1.00 93.00 97 LEU A C 1
ATOM 731 O O . LEU A 1 97 ? -24.634 6.366 21.253 1.00 93.00 97 LEU A O 1
ATOM 735 N N . THR A 1 98 ? -25.777 4.527 21.838 1.00 95.75 98 THR A N 1
ATOM 736 C CA . THR A 1 98 ? -26.403 5.124 23.035 1.00 95.75 98 THR A CA 1
ATOM 737 C C . THR A 1 98 ? -25.609 4.870 24.314 1.00 95.75 98 THR A C 1
ATOM 739 O O . THR A 1 98 ? -25.642 5.692 25.224 1.00 95.75 98 THR A O 1
ATOM 742 N N . HIS A 1 99 ? -24.881 3.751 24.383 1.00 95.12 99 HIS A N 1
ATOM 743 C CA . HIS A 1 99 ? -24.104 3.331 25.552 1.00 95.12 99 HIS A CA 1
ATOM 744 C C . HIS A 1 99 ? -22.704 2.848 25.128 1.00 95.12 99 HIS A C 1
ATOM 746 O O . HIS A 1 99 ? -22.394 1.658 25.244 1.00 95.12 99 HIS A O 1
ATOM 752 N N . PRO A 1 100 ? -21.830 3.756 24.652 1.00 92.06 100 PRO A N 1
ATOM 753 C CA . PRO A 1 100 ? -20.534 3.392 24.071 1.00 92.06 100 PRO A CA 1
ATOM 754 C C . PRO A 1 100 ? -19.551 2.789 25.083 1.00 92.06 100 PRO A C 1
ATOM 756 O O . PRO A 1 100 ? -18.558 2.185 24.693 1.00 92.06 100 PRO A O 1
ATOM 759 N N . SER A 1 101 ? -19.806 2.932 26.386 1.00 94.25 101 SER A N 1
ATOM 760 C CA . SER A 1 101 ? -19.006 2.291 27.434 1.00 94.25 101 SER A CA 1
ATOM 761 C C . SER A 1 101 ? -19.211 0.775 27.515 1.00 94.25 101 SER A C 1
ATOM 763 O O . SER A 1 101 ? -18.303 0.073 27.949 1.00 94.25 101 SER A O 1
ATOM 765 N N . VAL A 1 102 ? -20.384 0.268 27.116 1.00 96.06 102 VAL A N 1
ATOM 766 C CA . VAL A 1 102 ? -20.710 -1.171 27.136 1.00 96.06 102 VAL A CA 1
ATOM 767 C C . VAL A 1 102 ? -20.160 -1.863 25.895 1.00 96.06 102 VAL A C 1
ATOM 769 O O . VAL A 1 102 ? -19.642 -2.974 25.975 1.00 96.06 102 VAL A O 1
ATOM 772 N N . ASP A 1 103 ? -20.263 -1.190 24.751 1.00 95.31 103 ASP A N 1
ATOM 773 C CA . ASP A 1 103 ? -19.772 -1.688 23.476 1.00 95.31 103 ASP A CA 1
ATOM 774 C C . ASP A 1 103 ? -19.128 -0.548 22.673 1.00 95.31 103 ASP A C 1
ATOM 776 O O . ASP A 1 103 ? -19.832 0.177 21.958 1.00 95.31 103 ASP A O 1
ATOM 780 N N . PRO A 1 104 ? -17.807 -0.345 22.825 1.00 96.00 104 PRO A N 1
ATOM 781 C CA . PRO A 1 104 ? -17.116 0.756 22.180 1.00 96.00 104 PRO A CA 1
ATOM 782 C C . PRO A 1 104 ? -16.920 0.503 20.678 1.00 96.00 104 PRO A C 1
ATOM 784 O O . PRO A 1 104 ? -16.803 -0.653 20.242 1.00 96.00 104 PRO A O 1
ATOM 787 N N . PRO A 1 105 ? -16.803 1.581 19.880 1.00 96.12 105 PRO A N 1
ATOM 788 C CA . PRO A 1 105 ? -16.486 1.470 18.467 1.00 96.12 105 PRO A CA 1
ATOM 789 C C . PRO A 1 105 ? -15.112 0.822 18.259 1.00 96.12 105 PRO A C 1
ATOM 791 O O . PRO A 1 105 ? -14.161 1.064 19.007 1.00 96.12 105 PRO A O 1
ATOM 794 N N . ARG A 1 106 ? -15.005 -0.014 17.226 1.00 94.56 106 ARG A N 1
ATOM 795 C CA . ARG A 1 106 ? -13.822 -0.815 16.892 1.00 94.56 106 ARG A CA 1
ATOM 796 C C . ARG A 1 106 ? -13.613 -0.842 15.380 1.00 94.56 106 ARG A C 1
ATOM 798 O O . ARG A 1 106 ? -14.567 -0.749 14.612 1.00 94.56 106 ARG A O 1
ATOM 805 N N . ILE A 1 107 ? -12.365 -1.008 14.953 1.00 95.50 107 ILE A N 1
ATOM 806 C CA . ILE A 1 107 ? -12.019 -1.234 13.547 1.00 95.50 107 ILE A CA 1
ATOM 807 C C . ILE A 1 107 ? -11.283 -2.569 13.458 1.00 95.50 107 ILE A C 1
ATOM 809 O O . ILE A 1 107 ? -10.319 -2.796 14.190 1.00 95.50 107 ILE A O 1
ATOM 813 N N . GLY A 1 108 ? -11.772 -3.458 12.598 1.00 94.44 108 GLY A N 1
ATOM 814 C CA . GLY A 1 108 ? -11.144 -4.737 12.284 1.00 94.44 108 GLY A CA 1
ATOM 815 C C . GLY A 1 108 ? -10.408 -4.672 10.950 1.00 94.44 108 GLY A C 1
ATOM 816 O O . GLY A 1 108 ? -10.895 -4.045 10.010 1.00 94.44 108 GLY A O 1
ATOM 817 N N . PHE A 1 109 ? -9.262 -5.348 10.870 1.00 95.56 109 PHE A N 1
ATOM 818 C CA . PHE A 1 109 ? -8.446 -5.446 9.659 1.00 95.56 109 PHE A CA 1
ATOM 819 C C . PHE A 1 109 ? -8.124 -6.911 9.359 1.00 95.56 109 PHE A C 1
ATOM 821 O O . PHE A 1 109 ? -7.688 -7.654 10.244 1.00 95.56 109 PHE A O 1
ATOM 828 N N . LEU A 1 110 ? -8.276 -7.309 8.100 1.00 94.31 110 LEU A N 1
ATOM 829 C CA . LEU A 1 110 ? -7.859 -8.611 7.589 1.00 94.31 110 LEU A CA 1
ATOM 830 C C . LEU A 1 110 ? -7.066 -8.404 6.297 1.00 94.31 110 LEU A C 1
ATOM 832 O O . LEU A 1 110 ? -7.627 -7.970 5.297 1.00 94.31 110 LEU A O 1
ATOM 836 N N . SER A 1 111 ? -5.768 -8.714 6.315 1.00 95.44 111 SER A N 1
ATOM 837 C CA . SER A 1 111 ? -4.925 -8.579 5.122 1.00 95.44 111 SER A CA 1
ATOM 838 C C . SER A 1 111 ? -5.349 -9.566 4.038 1.00 95.44 111 SER A C 1
ATOM 840 O O . SER A 1 111 ? -5.544 -10.751 4.308 1.00 95.44 111 SER A O 1
ATOM 842 N N . THR A 1 112 ? -5.470 -9.061 2.815 1.00 95.44 112 THR A N 1
ATOM 843 C CA . THR A 1 112 ? -5.772 -9.827 1.599 1.00 95.44 112 THR A CA 1
ATOM 844 C C . THR A 1 112 ? -4.549 -9.957 0.691 1.00 95.44 112 THR A C 1
ATOM 846 O O . THR A 1 112 ? -4.645 -10.531 -0.394 1.00 95.44 112 THR A O 1
ATOM 849 N N . VAL A 1 113 ? -3.390 -9.448 1.126 1.00 95.94 113 VAL A N 1
ATOM 850 C CA . VAL A 1 113 ? -2.148 -9.483 0.350 1.00 95.94 113 VAL A CA 1
ATOM 851 C C . VAL A 1 113 ? -1.651 -10.925 0.241 1.00 95.94 113 VAL A C 1
ATOM 853 O O . VAL A 1 113 ? -1.410 -11.576 1.264 1.00 95.94 113 VAL A O 1
ATOM 856 N N . PRO A 1 114 ? -1.461 -11.452 -0.978 1.00 95.44 114 PRO A N 1
ATOM 857 C CA . PRO A 1 114 ? -0.972 -12.806 -1.153 1.00 95.44 114 PRO A CA 1
ATOM 858 C C . PRO A 1 114 ? 0.517 -12.894 -0.796 1.00 95.44 114 PRO A C 1
ATOM 860 O O . PRO A 1 114 ? 1.298 -11.980 -1.057 1.00 95.44 114 PRO A O 1
ATOM 863 N N . ALA A 1 115 ? 0.950 -14.038 -0.262 1.00 95.12 115 ALA A N 1
ATOM 864 C CA . ALA A 1 115 ? 2.347 -14.242 0.141 1.00 95.12 115 ALA A CA 1
ATOM 865 C C . ALA A 1 115 ? 3.354 -14.075 -1.019 1.00 95.12 115 ALA A C 1
ATOM 867 O O . ALA A 1 115 ? 4.519 -13.759 -0.797 1.00 95.12 115 ALA A O 1
ATOM 868 N N . ASN A 1 116 ? 2.909 -14.262 -2.266 1.00 96.06 116 ASN A N 1
ATOM 869 C CA . ASN A 1 116 ? 3.713 -14.119 -3.478 1.00 96.06 116 ASN A CA 1
ATOM 870 C C . ASN A 1 116 ? 3.516 -12.769 -4.199 1.00 96.06 116 ASN A C 1
ATOM 872 O O . ASN A 1 116 ? 3.850 -12.671 -5.381 1.00 96.06 116 ASN A O 1
ATOM 876 N N . ALA A 1 117 ? 3.010 -11.725 -3.530 1.00 96.06 117 ALA A N 1
ATOM 877 C CA . ALA A 1 117 ? 2.701 -10.441 -4.170 1.00 96.06 117 ALA A CA 1
ATOM 878 C C . ALA A 1 117 ? 3.891 -9.818 -4.930 1.00 96.06 117 ALA A C 1
ATOM 880 O O . ALA A 1 117 ? 3.720 -9.287 -6.024 1.00 96.06 117 ALA A O 1
ATOM 881 N N . GLY A 1 118 ? 5.123 -9.971 -4.431 1.00 95.81 118 GLY A N 1
ATOM 882 C CA . GLY A 1 118 ? 6.322 -9.514 -5.145 1.00 95.81 118 GLY A CA 1
ATOM 883 C C . GLY A 1 118 ? 6.590 -10.258 -6.463 1.00 95.81 118 GLY A C 1
ATOM 884 O O . GLY A 1 118 ? 7.066 -9.660 -7.427 1.00 95.81 118 GLY A O 1
ATOM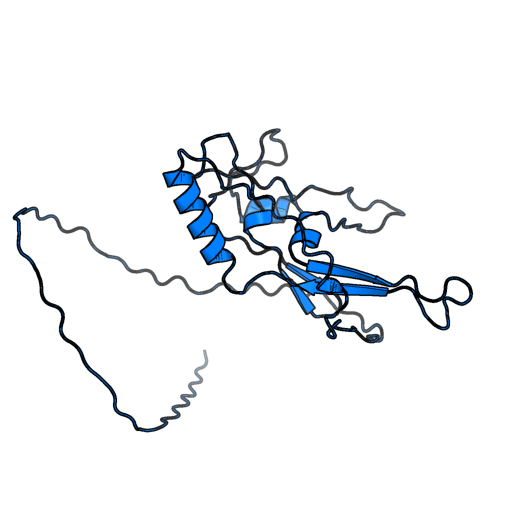 885 N N . ALA A 1 119 ? 6.258 -11.550 -6.544 1.00 96.62 119 ALA A N 1
ATOM 886 C CA . ALA A 1 119 ? 6.335 -12.305 -7.796 1.00 96.62 119 ALA A CA 1
ATOM 887 C C . ALA A 1 119 ? 5.220 -11.884 -8.765 1.00 96.62 119 ALA A C 1
ATOM 889 O O . ALA A 1 119 ? 5.472 -11.736 -9.960 1.00 96.62 119 ALA A O 1
ATOM 890 N N . LEU A 1 120 ? 4.018 -11.622 -8.240 1.00 95.69 120 LEU A N 1
ATOM 891 C CA . LEU A 1 120 ? 2.895 -11.102 -9.024 1.00 95.69 120 LEU A CA 1
ATOM 892 C C . LEU A 1 120 ? 3.196 -9.714 -9.602 1.00 95.69 120 LEU A C 1
ATOM 894 O O . LEU A 1 120 ? 2.849 -9.461 -10.753 1.00 95.69 120 LEU A O 1
ATOM 898 N N . LEU A 1 121 ? 3.893 -8.841 -8.862 1.00 95.44 121 LEU A N 1
ATOM 899 C CA . LEU A 1 121 ? 4.371 -7.559 -9.388 1.00 95.44 121 LEU A CA 1
ATOM 900 C C . LEU A 1 121 ? 5.314 -7.763 -10.579 1.00 95.44 121 LEU A C 1
ATOM 902 O O . LEU A 1 121 ? 5.090 -7.207 -11.651 1.00 95.44 121 LEU A O 1
ATOM 906 N N . LYS A 1 122 ? 6.346 -8.600 -10.423 1.00 96.69 122 LYS A N 1
ATOM 907 C CA . LYS A 1 122 ? 7.294 -8.888 -11.513 1.00 96.69 122 LYS A CA 1
ATOM 908 C C . LYS A 1 122 ? 6.581 -9.444 -12.745 1.00 96.69 122 LYS A C 1
ATOM 910 O O . LYS A 1 122 ? 6.887 -9.044 -13.864 1.00 96.69 122 LYS A O 1
ATOM 915 N N . GLN A 1 123 ? 5.605 -10.328 -12.543 1.00 96.00 123 GLN A N 1
ATOM 916 C CA . GLN A 1 123 ? 4.783 -10.864 -13.624 1.00 96.00 123 GLN A CA 1
ATOM 917 C C . GLN A 1 123 ? 3.949 -9.772 -14.308 1.00 96.00 123 GLN A C 1
ATOM 919 O O . GLN A 1 123 ? 3.883 -9.747 -15.537 1.00 96.00 123 GLN A O 1
ATOM 924 N N . ALA A 1 124 ? 3.342 -8.862 -13.541 1.00 94.62 124 ALA A N 1
ATOM 925 C CA . ALA A 1 124 ? 2.582 -7.737 -14.080 1.00 94.62 124 ALA A CA 1
ATOM 926 C C . ALA A 1 124 ? 3.464 -6.820 -14.943 1.00 94.62 124 ALA A C 1
ATOM 928 O O . ALA A 1 124 ? 3.052 -6.435 -16.032 1.00 94.62 124 ALA A O 1
ATOM 929 N N . VAL A 1 125 ? 4.703 -6.557 -14.520 1.00 95.75 125 VAL A N 1
ATOM 930 C CA . VAL A 1 125 ? 5.674 -5.778 -15.306 1.00 95.75 125 VAL A CA 1
ATOM 931 C C . VAL A 1 125 ? 6.060 -6.489 -16.602 1.00 95.75 125 VAL A C 1
ATOM 933 O O . VAL A 1 125 ? 6.074 -5.871 -17.663 1.00 95.75 125 VAL A O 1
ATOM 936 N N . VAL A 1 126 ? 6.335 -7.797 -16.557 1.00 96.38 126 VAL A N 1
ATOM 937 C CA . VAL A 1 126 ? 6.647 -8.583 -17.767 1.00 96.38 126 VAL A CA 1
ATOM 938 C C . VAL A 1 126 ? 5.486 -8.542 -18.763 1.00 96.38 126 VAL A C 1
ATOM 940 O O . VAL A 1 126 ? 5.706 -8.333 -19.956 1.00 96.38 126 VAL A O 1
ATOM 943 N N . LYS A 1 127 ? 4.249 -8.690 -18.280 1.00 95.19 127 LYS A N 1
ATOM 944 C CA . LYS A 1 127 ? 3.042 -8.565 -19.107 1.00 95.19 127 LYS A CA 1
ATOM 945 C C . LYS A 1 127 ? 2.899 -7.165 -19.699 1.00 95.19 127 LYS A C 1
ATOM 947 O O . LYS A 1 127 ? 2.663 -7.048 -20.896 1.00 95.19 127 LYS A O 1
ATOM 952 N N . ALA A 1 128 ? 3.097 -6.123 -18.891 1.00 95.06 128 ALA A N 1
ATOM 953 C CA . ALA A 1 128 ? 3.019 -4.739 -19.342 1.00 95.06 128 ALA A CA 1
ATOM 954 C C . ALA A 1 128 ? 4.031 -4.458 -20.459 1.00 95.06 128 ALA A C 1
ATOM 956 O O . ALA A 1 128 ? 3.663 -3.916 -21.497 1.00 95.06 128 ALA A O 1
ATOM 957 N N . LYS A 1 129 ? 5.278 -4.925 -20.313 1.00 95.31 129 LYS A N 1
ATOM 958 C CA . LYS A 1 129 ? 6.306 -4.846 -21.366 1.00 95.31 129 LYS A CA 1
ATOM 959 C C . LYS A 1 129 ? 5.879 -5.547 -22.655 1.00 95.31 129 LYS A C 1
ATOM 961 O O . LYS A 1 129 ? 6.038 -4.987 -23.734 1.00 95.31 129 LYS A O 1
ATOM 966 N N . GLY A 1 130 ? 5.296 -6.743 -22.545 1.00 94.38 130 GLY A N 1
ATOM 967 C CA . GLY A 1 130 ? 4.729 -7.467 -23.689 1.00 94.38 130 GLY A CA 1
ATOM 968 C C . GLY A 1 130 ? 3.535 -6.761 -24.346 1.00 94.38 130 GLY A C 1
ATOM 969 O O . GLY A 1 130 ? 3.265 -6.991 -25.520 1.00 94.38 130 GLY A O 1
ATOM 970 N N . ASN A 1 131 ? 2.859 -5.873 -23.616 1.00 93.38 131 ASN A N 1
ATOM 971 C CA . ASN A 1 131 ? 1.703 -5.092 -24.053 1.00 93.38 131 ASN A CA 1
ATOM 972 C C . ASN A 1 131 ? 2.066 -3.626 -24.377 1.00 93.38 131 ASN A C 1
ATOM 974 O O . ASN A 1 131 ? 1.290 -2.709 -24.114 1.00 93.38 131 ASN A O 1
ATOM 978 N N . GLY A 1 132 ? 3.277 -3.376 -24.887 1.00 92.62 132 GLY A N 1
ATOM 979 C CA . GLY A 1 132 ? 3.712 -2.028 -25.279 1.00 92.62 132 GLY A CA 1
ATOM 980 C C . GLY A 1 132 ? 3.879 -1.052 -24.109 1.00 92.62 132 GLY A C 1
ATOM 981 O O . GLY A 1 132 ? 3.678 0.145 -24.282 1.00 92.62 132 GLY A O 1
ATOM 982 N N . GLY A 1 133 ? 4.195 -1.564 -22.917 1.00 92.31 133 GLY A N 1
ATOM 983 C CA . GLY A 1 133 ? 4.389 -0.780 -21.694 1.00 92.31 133 GLY A CA 1
ATOM 984 C C . GLY A 1 133 ? 3.101 -0.441 -20.937 1.00 92.31 133 GLY A C 1
ATOM 985 O O . GLY A 1 133 ? 3.121 0.387 -20.031 1.00 92.31 133 GLY A O 1
ATOM 986 N N . MET A 1 134 ? 1.975 -1.068 -21.288 1.00 91.50 134 MET A N 1
ATOM 987 C CA . MET A 1 134 ? 0.673 -0.806 -20.671 1.00 91.50 134 MET A CA 1
ATOM 988 C C . MET A 1 134 ? 0.319 -1.877 -19.636 1.00 91.50 134 MET A C 1
ATOM 990 O O . MET A 1 134 ? 0.107 -3.043 -19.983 1.00 91.50 134 MET A O 1
ATOM 994 N N . PHE A 1 135 ? 0.216 -1.476 -18.366 1.00 90.44 135 PHE A N 1
ATOM 995 C CA . PHE A 1 135 ? -0.232 -2.347 -17.276 1.00 90.44 135 PHE A CA 1
ATOM 996 C C . PHE A 1 135 ? -1.701 -2.763 -17.444 1.00 90.44 135 PHE A C 1
ATOM 998 O O . PHE A 1 135 ? -2.546 -1.969 -17.858 1.00 90.44 135 PHE A O 1
ATOM 1005 N N . GLU A 1 136 ? -2.008 -4.020 -17.109 1.00 85.62 136 GLU A N 1
ATOM 1006 C CA . GLU A 1 136 ? -3.378 -4.542 -17.136 1.00 85.62 136 GLU A CA 1
ATOM 1007 C C . GLU A 1 136 ? -4.234 -3.822 -16.081 1.00 85.62 136 GLU A C 1
ATOM 1009 O O . GLU A 1 136 ? -3.904 -3.820 -14.896 1.00 85.62 136 GLU A O 1
ATOM 1014 N N . GLN A 1 137 ? -5.362 -3.249 -16.503 1.00 77.56 137 GLN A N 1
ATOM 1015 C CA . GLN A 1 137 ? -6.394 -2.739 -15.604 1.00 77.56 137 GLN A CA 1
ATOM 1016 C C . GLN A 1 137 ? -7.630 -3.619 -15.742 1.00 77.56 137 GLN A C 1
ATOM 1018 O O . GLN A 1 137 ? -8.322 -3.592 -16.758 1.00 77.56 137 GLN A O 1
ATOM 1023 N N . THR A 1 138 ? -7.900 -4.430 -14.725 1.00 70.75 138 THR A N 1
ATOM 1024 C CA . THR A 1 138 ? -9.093 -5.277 -14.685 1.00 70.75 138 THR A CA 1
ATOM 1025 C C . THR A 1 138 ? -10.064 -4.736 -13.653 1.00 70.75 138 THR A C 1
ATOM 1027 O O . THR A 1 138 ? -9.760 -4.718 -12.461 1.00 70.75 138 THR A O 1
ATOM 1030 N N . PHE A 1 139 ? -11.249 -4.334 -14.098 1.00 72.69 139 PHE A N 1
ATOM 1031 C CA . PHE A 1 139 ? -12.365 -4.048 -13.209 1.00 72.69 139 PHE A CA 1
ATOM 1032 C C . PHE A 1 139 ? -13.224 -5.307 -13.077 1.00 72.69 139 PHE A C 1
ATOM 1034 O O . PHE A 1 139 ? -13.888 -5.715 -14.029 1.00 72.69 139 PHE A O 1
ATOM 1041 N N . VAL A 1 140 ? -13.198 -5.935 -11.900 1.00 70.06 140 VAL A N 1
ATOM 1042 C CA . VAL A 1 140 ? -14.096 -7.043 -11.554 1.00 70.06 140 VAL A CA 1
ATOM 1043 C C . VAL A 1 140 ? -14.975 -6.572 -10.407 1.00 70.06 140 VAL A C 1
ATOM 1045 O O . VAL A 1 140 ? -14.474 -6.249 -9.331 1.00 70.06 140 VAL A O 1
ATOM 1048 N N . ALA A 1 141 ? -16.286 -6.508 -10.639 1.00 72.44 141 ALA A N 1
ATOM 1049 C CA . ALA A 1 141 ? -17.230 -6.137 -9.595 1.00 72.44 141 ALA A CA 1
ATOM 1050 C C . ALA A 1 141 ? -17.144 -7.142 -8.434 1.00 72.44 141 ALA A C 1
ATOM 1052 O O . ALA A 1 141 ? -17.150 -8.356 -8.652 1.00 72.44 141 ALA A O 1
ATOM 1053 N N . ALA A 1 142 ? -17.053 -6.633 -7.204 1.00 62.94 142 ALA A N 1
ATOM 1054 C CA . ALA A 1 142 ? -16.971 -7.479 -6.022 1.00 62.94 142 ALA A CA 1
ATOM 1055 C C . ALA A 1 142 ? -18.223 -8.374 -5.915 1.00 62.94 142 ALA A C 1
ATOM 1057 O O . ALA A 1 142 ? -19.340 -7.874 -6.093 1.00 62.94 142 ALA A O 1
ATOM 1058 N N . PRO A 1 143 ? -18.079 -9.674 -5.590 1.00 65.00 143 PRO A N 1
ATOM 1059 C CA . PRO A 1 143 ? -19.223 -10.533 -5.318 1.00 65.00 143 PRO A CA 1
ATOM 1060 C C . PRO A 1 143 ? -19.971 -10.013 -4.084 1.00 65.00 143 PRO A C 1
ATOM 1062 O O . PRO A 1 143 ? -19.509 -10.161 -2.954 1.00 65.00 143 PRO A O 1
ATOM 1065 N N . THR A 1 144 ? -21.138 -9.404 -4.279 1.00 61.53 144 THR A N 1
ATOM 1066 C CA . THR A 1 144 ? -21.936 -8.807 -3.194 1.00 61.53 144 THR A CA 1
ATOM 1067 C C . THR A 1 144 ? -22.565 -9.839 -2.252 1.00 61.53 144 THR A C 1
ATOM 1069 O O . THR A 1 144 ? -22.979 -9.478 -1.155 1.00 61.53 144 THR A O 1
ATOM 1072 N N . ALA A 1 145 ? -22.607 -11.122 -2.630 1.00 56.72 145 ALA A N 1
ATOM 1073 C CA . ALA A 1 145 ? -23.265 -12.175 -1.852 1.00 56.72 145 ALA A CA 1
ATOM 1074 C C . ALA A 1 145 ? -22.344 -12.919 -0.858 1.00 56.72 145 ALA A C 1
ATOM 1076 O O . ALA A 1 145 ? -22.821 -13.408 0.163 1.00 56.72 145 ALA A O 1
ATOM 1077 N N . SER A 1 146 ? -21.034 -13.005 -1.118 1.00 57.75 146 SER A N 1
ATOM 1078 C CA . SER A 1 146 ? -20.129 -13.890 -0.355 1.00 57.75 146 SER A CA 1
ATOM 1079 C C . SER A 1 146 ? -19.583 -13.271 0.936 1.00 57.75 146 SER A C 1
ATOM 1081 O O . SER A 1 146 ? -19.197 -13.997 1.849 1.00 57.75 146 SER A O 1
ATOM 1083 N N . ALA A 1 147 ? -19.573 -11.938 1.045 1.00 54.12 147 ALA A N 1
ATOM 1084 C CA . ALA A 1 147 ? -19.077 -11.234 2.232 1.00 54.12 147 ALA A CA 1
ATOM 1085 C C . ALA A 1 147 ? -19.943 -11.471 3.486 1.00 54.12 147 ALA A C 1
ATOM 1087 O O . ALA A 1 147 ? -19.456 -11.324 4.602 1.00 54.12 147 ALA A O 1
ATOM 1088 N N . ALA A 1 148 ? -21.204 -11.885 3.315 1.00 52.56 148 ALA A N 1
ATOM 1089 C CA . ALA A 1 148 ? -22.115 -12.190 4.418 1.00 52.56 148 ALA A CA 1
ATOM 1090 C C . ALA A 1 148 ? -21.831 -13.539 5.116 1.00 52.56 148 ALA A C 1
ATOM 1092 O O . ALA A 1 148 ? -22.447 -13.827 6.138 1.00 52.56 148 ALA A O 1
ATOM 1093 N N . LEU A 1 149 ? -20.936 -14.374 4.568 1.00 55.62 149 LEU A N 1
ATOM 1094 C CA . LEU A 1 149 ? -20.743 -15.769 4.997 1.00 55.62 149 LEU A CA 1
ATOM 1095 C C . LEU A 1 149 ? -19.373 -16.051 5.642 1.00 55.62 149 LEU A C 1
ATOM 1097 O O . LEU A 1 149 ? -19.117 -17.184 6.049 1.00 55.62 149 LEU A O 1
ATOM 1101 N N . VAL A 1 150 ? -18.475 -15.062 5.725 1.00 54.53 150 VAL A N 1
ATOM 1102 C CA . VAL A 1 150 ? -17.111 -15.270 6.242 1.00 54.53 150 VAL A CA 1
ATOM 1103 C C . VAL A 1 150 ? -17.072 -15.066 7.758 1.00 54.53 150 VAL A C 1
ATOM 1105 O O . VAL A 1 150 ? -17.035 -13.942 8.254 1.00 54.53 150 VAL A O 1
ATOM 1108 N N . ASN A 1 151 ? -17.031 -16.180 8.489 1.00 49.12 151 ASN A N 1
ATOM 1109 C CA . ASN A 1 151 ? -16.853 -16.228 9.939 1.00 49.12 151 ASN A CA 1
ATOM 1110 C C . ASN A 1 151 ? -15.362 -16.271 10.304 1.00 49.12 151 ASN A C 1
ATOM 1112 O O . ASN A 1 151 ? -14.889 -17.291 10.785 1.00 49.12 151 ASN A O 1
ATOM 1116 N N . ASP A 1 152 ? -14.603 -15.204 10.054 1.00 51.34 152 ASP A N 1
ATOM 1117 C CA . ASP A 1 152 ? -13.312 -15.032 10.736 1.00 51.34 152 ASP A CA 1
ATOM 1118 C C . ASP A 1 152 ? -12.856 -13.570 10.688 1.00 51.34 152 ASP A C 1
ATOM 1120 O O . ASP A 1 152 ? -12.130 -13.115 9.802 1.00 51.34 152 ASP A O 1
ATOM 1124 N N . VAL A 1 153 ? -13.328 -12.798 11.665 1.00 49.47 153 VAL A N 1
ATOM 1125 C CA . VAL A 1 153 ? -12.809 -11.463 11.958 1.00 49.47 153 VAL A CA 1
ATOM 1126 C C . VAL A 1 153 ? -11.816 -11.630 13.097 1.00 49.47 153 VAL A C 1
ATOM 1128 O O . VAL A 1 153 ? -12.197 -11.997 14.207 1.00 49.47 153 VAL A O 1
ATOM 1131 N N . THR A 1 154 ? -10.532 -11.361 12.847 1.00 42.88 154 THR A N 1
ATOM 1132 C CA . THR A 1 154 ? -9.536 -11.325 13.924 1.00 42.88 154 THR A CA 1
ATOM 1133 C C . THR A 1 154 ? -9.873 -10.165 14.865 1.00 42.88 154 THR A C 1
ATOM 1135 O O . THR A 1 154 ? -9.633 -9.001 14.543 1.00 42.88 154 THR A O 1
ATOM 1138 N N . ILE A 1 155 ? -10.441 -10.474 16.030 1.00 42.72 155 ILE A N 1
ATOM 1139 C CA . ILE A 1 155 ? -10.704 -9.499 17.089 1.00 42.72 155 ILE A CA 1
ATOM 1140 C C . ILE A 1 155 ? -9.405 -9.317 17.879 1.00 42.72 155 ILE A C 1
ATOM 1142 O O . ILE A 1 155 ? -8.959 -10.231 18.571 1.00 42.72 155 ILE A O 1
ATOM 1146 N N . SER A 1 156 ? -8.777 -8.144 17.784 1.00 37.88 156 SER A N 1
ATOM 1147 C CA . SER A 1 156 ? -7.726 -7.778 18.736 1.00 37.88 156 SER A CA 1
ATOM 1148 C C . SER A 1 156 ? -8.406 -7.377 20.046 1.00 37.88 156 SER A C 1
ATOM 1150 O O . SER A 1 156 ? -8.953 -6.280 20.167 1.00 37.88 156 SER A O 1
ATOM 1152 N N . ASN A 1 157 ? -8.453 -8.301 21.006 1.00 41.34 157 ASN A N 1
ATOM 1153 C CA . ASN A 1 157 ? -8.932 -8.004 22.351 1.00 41.34 157 ASN A CA 1
ATOM 1154 C C . ASN A 1 157 ? -7.852 -7.214 23.102 1.00 41.34 157 ASN A C 1
ATOM 1156 O O . ASN A 1 157 ? -6.741 -7.698 23.290 1.00 41.34 157 ASN A O 1
ATOM 1160 N N . THR A 1 158 ? -8.211 -5.988 23.492 1.00 37.22 158 THR A N 1
ATOM 1161 C CA . THR A 1 158 ? -7.647 -5.160 24.575 1.00 37.22 158 THR A CA 1
ATOM 1162 C C . THR A 1 158 ? -6.248 -5.543 25.075 1.00 37.22 158 THR A C 1
ATOM 1164 O O . THR A 1 158 ? -6.102 -6.381 25.964 1.00 37.22 158 THR A O 1
ATOM 1167 N N . VAL A 1 159 ? -5.224 -4.841 24.584 1.00 40.44 159 VAL A N 1
ATOM 1168 C CA . VAL A 1 159 ? -3.904 -4.806 25.226 1.00 40.44 159 VAL A CA 1
ATOM 1169 C C . VAL A 1 159 ? -3.885 -3.647 26.228 1.00 40.44 159 VAL A C 1
ATOM 1171 O O . VAL A 1 159 ? -4.034 -2.486 25.846 1.00 40.44 159 VAL A O 1
ATOM 1174 N N . THR A 1 160 ? -3.711 -3.963 27.513 1.00 39.50 160 THR A N 1
ATOM 1175 C CA . THR A 1 160 ? -3.397 -3.011 28.593 1.00 39.50 160 THR A CA 1
ATOM 1176 C C . THR A 1 160 ? -2.197 -2.145 28.188 1.00 39.50 160 THR A C 1
ATOM 1178 O O . THR A 1 160 ? -1.201 -2.702 27.719 1.00 39.50 160 THR A O 1
ATOM 1181 N N . PRO A 1 161 ? -2.229 -0.808 28.353 1.00 37.09 161 PRO A N 1
ATOM 1182 C CA . PRO A 1 161 ? -1.188 0.065 27.825 1.00 37.09 161 PRO A CA 1
ATOM 1183 C C . PRO A 1 161 ? 0.132 -0.171 28.562 1.00 37.09 161 PRO A C 1
ATOM 1185 O O . PRO A 1 161 ? 0.369 0.376 29.635 1.00 37.09 161 PRO A O 1
ATOM 1188 N N . THR A 1 162 ? 1.017 -0.970 27.969 1.00 39.78 162 THR A N 1
ATOM 1189 C CA . THR A 1 162 ? 2.424 -1.022 28.362 1.00 39.78 162 THR A CA 1
ATOM 1190 C C . THR A 1 162 ? 3.213 -0.224 27.339 1.00 39.78 162 THR A C 1
ATOM 1192 O O . THR A 1 162 ? 3.228 -0.523 26.143 1.00 39.78 162 THR A O 1
ATOM 1195 N N . ARG A 1 163 ? 3.815 0.858 27.832 1.00 42.16 163 ARG A N 1
ATOM 1196 C CA . ARG A 1 163 ? 4.612 1.833 27.090 1.00 42.16 163 ARG A CA 1
ATOM 1197 C C . ARG A 1 163 ? 5.702 1.109 26.295 1.00 42.16 163 ARG A C 1
ATOM 1199 O O . ARG A 1 163 ? 6.694 0.666 26.862 1.00 42.16 163 ARG A O 1
ATOM 1206 N N . SER A 1 164 ? 5.491 0.977 24.990 1.00 37.38 164 SER A N 1
ATOM 1207 C CA . SER A 1 164 ? 6.435 0.329 24.080 1.00 37.38 164 SER A CA 1
ATOM 1208 C C . SER A 1 164 ? 7.389 1.377 23.513 1.00 37.38 164 SER A C 1
ATOM 1210 O O . SER A 1 164 ? 6.962 2.368 22.923 1.00 37.38 164 SER A O 1
ATOM 1212 N N . VAL A 1 165 ? 8.684 1.172 23.735 1.00 37.31 165 VAL A N 1
ATOM 1213 C CA . VAL A 1 165 ? 9.761 1.922 23.084 1.00 37.31 165 VAL A CA 1
ATOM 1214 C C . VAL A 1 165 ? 9.914 1.362 21.671 1.00 37.31 165 VAL A C 1
ATOM 1216 O O . VAL A 1 165 ? 10.014 0.150 21.495 1.00 37.31 165 VAL A O 1
ATOM 1219 N N . MET A 1 166 ? 9.912 2.237 20.665 1.00 37.19 166 MET A N 1
ATOM 1220 C CA . MET A 1 166 ? 10.243 1.875 19.286 1.00 37.19 166 MET A CA 1
ATOM 1221 C C . MET A 1 166 ? 11.699 1.390 19.245 1.00 37.19 166 MET A C 1
ATOM 1223 O O . MET A 1 166 ? 12.616 2.177 19.470 1.00 37.19 166 MET A O 1
ATOM 1227 N N . VAL A 1 167 ? 11.913 0.104 18.966 1.00 35.78 167 VAL A N 1
ATOM 1228 C CA . VAL A 1 167 ? 13.229 -0.426 18.597 1.00 35.78 167 VAL A CA 1
ATOM 1229 C C . VAL A 1 167 ? 13.205 -0.690 17.099 1.00 35.78 167 VAL A C 1
ATOM 1231 O O . VAL A 1 167 ? 12.513 -1.585 16.621 1.00 35.78 167 VAL A O 1
ATOM 1234 N N . THR A 1 168 ? 13.959 0.115 16.357 1.00 30.14 168 THR A N 1
ATOM 1235 C CA . THR A 1 168 ? 14.233 -0.099 14.936 1.00 30.14 168 THR A CA 1
ATOM 1236 C C . THR A 1 168 ? 15.206 -1.267 14.806 1.00 30.14 168 THR A C 1
ATOM 1238 O O . THR A 1 168 ? 16.378 -1.125 15.150 1.00 30.14 168 THR A O 1
ATOM 1241 N N . GLN A 1 169 ? 14.746 -2.418 14.313 1.00 35.34 169 GLN A N 1
ATOM 1242 C CA . GLN A 1 169 ? 15.642 -3.484 13.866 1.00 35.34 169 GLN A CA 1
ATOM 1243 C C . GLN A 1 169 ? 15.788 -3.434 12.346 1.00 35.34 169 GLN A C 1
ATOM 1245 O O . GLN A 1 169 ? 14.825 -3.595 11.601 1.00 35.34 169 GLN A O 1
ATOM 1250 N N . ILE A 1 170 ? 17.024 -3.194 11.912 1.00 32.94 170 ILE A N 1
ATOM 1251 C CA . ILE A 1 170 ? 17.479 -3.319 10.530 1.00 32.94 170 ILE A CA 1
ATOM 1252 C C . ILE A 1 170 ? 17.990 -4.751 10.383 1.00 32.94 170 ILE A C 1
ATOM 1254 O O . ILE A 1 170 ? 18.951 -5.127 11.052 1.00 32.94 170 ILE A O 1
ATOM 1258 N N . VAL A 1 171 ? 17.354 -5.549 9.526 1.00 36.28 171 VAL A N 1
ATOM 1259 C CA . VAL A 1 171 ? 17.882 -6.855 9.115 1.00 36.28 171 VAL A CA 1
ATOM 1260 C C . VAL A 1 171 ? 18.377 -6.719 7.682 1.00 36.28 171 VAL A C 1
ATOM 1262 O O . VAL A 1 171 ? 17.592 -6.703 6.737 1.00 36.28 171 VAL A O 1
ATOM 1265 N N . THR A 1 172 ? 19.690 -6.587 7.522 1.00 33.84 172 THR A N 1
ATOM 1266 C CA . THR A 1 172 ? 20.382 -6.735 6.241 1.00 33.84 172 THR A CA 1
ATOM 1267 C C . THR A 1 172 ? 20.757 -8.204 6.053 1.00 33.84 172 THR A C 1
ATOM 1269 O O . THR A 1 172 ? 21.409 -8.805 6.903 1.00 33.84 172 THR A O 1
ATOM 1272 N N . SER A 1 173 ? 20.332 -8.802 4.938 1.00 41.81 173 SER A N 1
ATOM 1273 C CA . SER A 1 173 ? 20.855 -10.103 4.499 1.00 41.81 173 SER A CA 1
ATOM 1274 C C . SER A 1 173 ? 22.241 -9.917 3.864 1.00 41.81 173 SER A C 1
ATOM 1276 O O . SER A 1 173 ? 22.451 -8.901 3.197 1.00 41.81 173 SER A O 1
ATOM 1278 N N . PRO A 1 174 ? 23.187 -10.856 4.046 1.00 38.47 174 PRO A N 1
ATOM 1279 C CA . PRO A 1 174 ? 24.515 -10.753 3.458 1.00 38.47 174 PRO A CA 1
ATOM 1280 C C . PRO A 1 174 ? 24.486 -10.966 1.940 1.00 38.47 174 PRO A C 1
ATOM 1282 O O . PRO A 1 174 ? 23.898 -11.917 1.426 1.00 38.47 174 PRO A O 1
ATOM 1285 N N . THR A 1 175 ? 25.170 -10.068 1.238 1.00 29.81 175 THR A N 1
ATOM 1286 C CA . THR A 1 175 ? 25.502 -10.141 -0.183 1.00 29.81 175 THR A CA 1
ATOM 1287 C C . THR A 1 175 ? 26.588 -11.200 -0.388 1.00 29.81 175 THR A C 1
ATOM 1289 O O . THR A 1 175 ? 27.694 -11.059 0.132 1.00 29.81 175 THR A O 1
ATOM 1292 N N . VAL A 1 176 ? 26.290 -12.257 -1.145 1.00 34.75 176 VAL A N 1
ATOM 1293 C CA . VAL A 1 176 ? 27.315 -13.161 -1.683 1.00 34.75 176 VAL A CA 1
ATOM 1294 C C . VAL A 1 176 ? 27.884 -12.504 -2.938 1.00 34.75 176 VAL A C 1
ATOM 1296 O O . VAL A 1 176 ? 27.178 -12.315 -3.927 1.00 34.75 176 VAL A O 1
ATOM 1299 N N . SER A 1 177 ? 29.150 -12.103 -2.859 1.00 31.97 177 SER A N 1
ATOM 1300 C CA . SER A 1 177 ? 29.951 -11.669 -4.000 1.00 31.97 177 SER A CA 1
ATOM 1301 C C . SER A 1 177 ? 30.441 -12.897 -4.758 1.00 31.97 177 SER A C 1
ATOM 1303 O O . SER A 1 177 ? 31.357 -13.560 -4.281 1.00 31.97 177 SER A O 1
ATOM 1305 N N . ASP A 1 178 ? 29.894 -13.153 -5.946 1.00 30.75 178 ASP A N 1
ATOM 1306 C CA . ASP A 1 178 ? 30.530 -14.047 -6.912 1.00 30.75 178 ASP A CA 1
ATOM 1307 C C . ASP A 1 178 ? 31.189 -13.234 -8.025 1.00 30.75 178 ASP A C 1
ATOM 1309 O O . ASP A 1 178 ? 30.555 -12.585 -8.860 1.00 30.75 178 ASP A O 1
ATOM 1313 N N . THR A 1 179 ? 32.517 -13.274 -7.987 1.00 30.09 179 THR A N 1
ATOM 1314 C CA . THR A 1 179 ? 33.416 -12.775 -9.020 1.00 30.09 179 THR A CA 1
ATOM 1315 C C . THR A 1 179 ? 33.462 -13.821 -10.128 1.00 30.09 179 THR A C 1
ATOM 1317 O O . THR A 1 179 ? 34.099 -14.856 -9.955 1.00 30.09 179 THR A O 1
ATOM 1320 N N . HIS A 1 180 ? 32.827 -13.564 -11.274 1.00 33.06 180 HIS A N 1
ATOM 1321 C CA . HIS A 1 180 ? 33.055 -14.366 -12.476 1.00 33.06 180 HIS A CA 1
ATOM 1322 C C . HIS A 1 180 ? 33.750 -13.552 -13.564 1.00 33.06 180 HIS A C 1
ATOM 1324 O O . HIS A 1 180 ? 33.229 -12.594 -14.133 1.00 33.06 180 HIS A O 1
ATOM 1330 N N . THR A 1 181 ? 34.983 -13.978 -13.797 1.00 28.91 181 THR A N 1
ATOM 1331 C CA . THR A 1 181 ? 35.958 -13.520 -14.773 1.00 28.91 181 THR A CA 1
ATOM 1332 C C . THR A 1 181 ? 35.433 -13.675 -16.198 1.00 28.91 181 THR A C 1
ATOM 1334 O O . THR A 1 181 ? 34.935 -14.727 -16.596 1.00 28.91 181 THR A O 1
ATOM 1337 N N . PHE A 1 182 ? 35.602 -12.615 -16.979 1.00 28.53 182 PHE A N 1
ATOM 1338 C CA . PHE A 1 182 ? 35.359 -12.568 -18.413 1.00 28.53 182 PHE A CA 1
ATOM 1339 C C . PHE A 1 182 ? 36.360 -13.490 -19.132 1.00 28.53 182 PHE A C 1
ATOM 1341 O O . PHE A 1 182 ? 37.562 -13.230 -19.093 1.00 28.53 182 PHE A O 1
ATOM 1348 N N . SER A 1 183 ? 35.882 -14.541 -19.805 1.00 31.22 183 SER A N 1
ATOM 1349 C CA . SER A 1 183 ? 36.668 -15.244 -20.822 1.00 31.22 183 SER A CA 1
ATOM 1350 C C . SER A 1 183 ? 35.894 -15.300 -22.130 1.00 31.22 183 SER A C 1
ATOM 1352 O O . SER A 1 183 ? 34.731 -15.692 -22.196 1.00 31.22 183 SER A O 1
ATOM 1354 N N . LYS A 1 184 ? 36.581 -14.830 -23.161 1.00 34.34 184 LYS A N 1
ATOM 1355 C CA . LYS A 1 184 ? 36.172 -14.723 -24.552 1.00 34.34 184 LYS A CA 1
ATOM 1356 C C . LYS A 1 184 ? 36.263 -16.123 -25.160 1.00 34.34 184 LYS A C 1
ATOM 1358 O O . LYS A 1 184 ? 37.337 -16.698 -25.088 1.00 34.34 184 LYS A O 1
ATOM 1363 N N . ASP A 1 185 ? 35.192 -16.639 -25.758 1.00 32.75 185 ASP A N 1
ATOM 1364 C CA . ASP A 1 185 ? 35.309 -17.429 -26.987 1.00 32.75 185 ASP A CA 1
ATOM 1365 C C . ASP A 1 185 ? 33.963 -17.649 -27.678 1.00 32.75 185 ASP A C 1
ATOM 1367 O O . ASP A 1 185 ? 32.928 -17.931 -27.080 1.00 32.75 185 ASP A O 1
ATOM 1371 N N . THR A 1 186 ? 34.003 -17.452 -28.989 1.00 30.27 186 THR A N 1
ATOM 1372 C CA . THR A 1 186 ? 32.889 -17.524 -29.928 1.00 30.27 186 THR A CA 1
ATOM 1373 C C . THR A 1 186 ? 32.947 -18.859 -30.660 1.00 30.27 186 THR A C 1
ATOM 1375 O O . THR A 1 186 ? 33.941 -19.124 -31.334 1.00 30.27 186 THR A O 1
ATOM 1378 N N . LYS A 1 187 ? 31.867 -19.653 -30.649 1.00 27.45 187 LYS A N 1
ATOM 1379 C CA . LYS A 1 187 ? 31.499 -20.471 -31.818 1.00 27.45 187 LYS A CA 1
ATOM 1380 C C . LYS A 1 187 ? 30.037 -20.917 -31.787 1.00 27.45 187 LYS A C 1
ATOM 1382 O O . LYS A 1 187 ? 29.578 -21.559 -30.851 1.00 27.45 187 LYS A O 1
ATOM 1387 N N . ILE A 1 188 ? 29.336 -20.557 -32.856 1.00 34.84 188 ILE A N 1
ATOM 1388 C CA . ILE A 1 188 ? 27.960 -20.920 -33.201 1.00 34.84 188 ILE A CA 1
ATOM 1389 C C . ILE A 1 188 ? 27.977 -22.257 -33.962 1.00 34.84 188 ILE A C 1
ATOM 1391 O O . ILE A 1 188 ? 28.845 -22.433 -34.815 1.00 34.84 188 ILE A O 1
ATOM 1395 N N . ASN A 1 189 ? 27.031 -23.159 -33.654 1.00 31.03 189 ASN A N 1
ATOM 1396 C CA . ASN A 1 189 ? 26.336 -24.120 -34.545 1.00 31.03 189 ASN A CA 1
ATOM 1397 C C . ASN A 1 189 ? 25.371 -24.965 -33.676 1.00 31.03 189 ASN A C 1
ATOM 1399 O O . ASN A 1 189 ? 25.805 -25.576 -32.711 1.00 31.03 189 ASN A O 1
ATOM 1403 N N . SER A 1 190 ? 24.047 -24.817 -33.785 1.00 30.91 190 SER A N 1
ATOM 1404 C CA . SER A 1 190 ? 23.097 -25.402 -34.756 1.00 30.91 190 SER A CA 1
ATOM 1405 C C . SER A 1 190 ? 22.633 -26.841 -34.434 1.00 30.91 190 SER A C 1
ATOM 1407 O O . SER A 1 190 ? 23.390 -27.789 -34.591 1.00 30.91 190 SER A O 1
ATOM 1409 N N . SER A 1 191 ? 21.334 -26.938 -34.098 1.00 31.91 191 SER A N 1
ATOM 1410 C CA . SER A 1 191 ? 20.362 -28.026 -34.356 1.00 31.91 191 SER A CA 1
ATOM 1411 C C . SER A 1 191 ? 20.517 -29.402 -33.681 1.00 31.91 191 SER A C 1
ATOM 1413 O O . SER A 1 191 ? 21.409 -30.156 -34.044 1.00 31.91 191 SER A O 1
ATOM 1415 N N . THR A 1 192 ? 19.554 -29.809 -32.829 1.00 30.23 192 THR A N 1
ATOM 1416 C CA . THR A 1 192 ? 18.622 -30.967 -33.012 1.00 30.23 192 THR A CA 1
ATOM 1417 C C . THR A 1 192 ? 17.807 -31.306 -31.743 1.00 30.23 192 THR A C 1
ATOM 1419 O O . THR A 1 192 ? 18.058 -30.791 -30.660 1.00 30.23 192 THR A O 1
ATOM 1422 N N . LEU A 1 193 ? 16.748 -32.093 -31.954 1.00 30.22 193 LEU A N 1
ATOM 1423 C CA . LEU A 1 193 ? 15.501 -32.255 -31.202 1.00 30.22 193 LEU A CA 1
ATOM 1424 C C . LEU A 1 193 ? 15.447 -33.416 -30.176 1.00 30.22 193 LEU A C 1
ATOM 1426 O O . LEU A 1 193 ? 16.179 -34.385 -30.303 1.00 30.22 193 LEU A O 1
ATOM 1430 N N . PHE A 1 194 ? 14.435 -33.314 -29.292 1.00 27.88 194 PHE A N 1
ATOM 1431 C CA . PHE A 1 194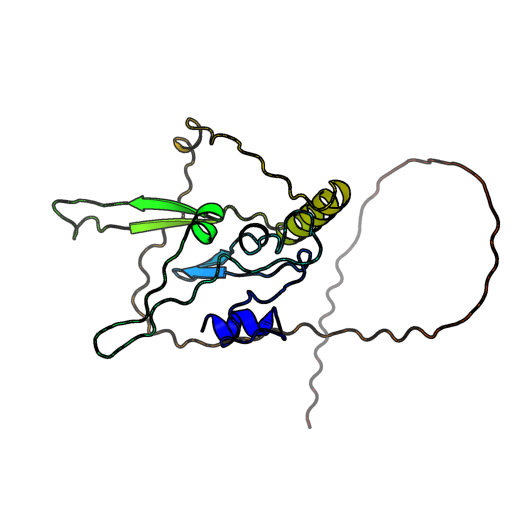 ? 13.614 -34.336 -28.596 1.00 27.88 194 PHE A CA 1
ATOM 1432 C C . PHE A 1 194 ? 14.264 -35.476 -27.778 1.00 27.88 194 PHE A C 1
ATOM 1434 O O . PHE A 1 194 ? 14.927 -36.344 -28.327 1.00 27.88 194 PHE A O 1
ATOM 1441 N N . ALA A 1 195 ? 13.841 -35.603 -26.507 1.00 28.17 195 ALA A N 1
ATOM 1442 C CA . ALA A 1 195 ? 13.074 -36.762 -26.009 1.00 28.17 195 ALA A CA 1
ATOM 1443 C C . ALA A 1 195 ? 12.525 -36.526 -24.583 1.00 28.17 195 ALA A C 1
ATOM 1445 O O . ALA A 1 195 ? 13.210 -36.005 -23.707 1.00 28.17 195 ALA A O 1
ATOM 1446 N N . ILE A 1 196 ? 11.273 -36.940 -24.374 1.00 35.34 196 ILE A N 1
ATOM 1447 C CA . ILE A 1 196 ? 10.582 -37.088 -23.083 1.00 35.34 196 ILE A CA 1
ATOM 1448 C C . ILE A 1 196 ? 10.899 -38.488 -22.540 1.00 35.34 196 ILE A C 1
ATOM 1450 O O . ILE A 1 196 ? 10.875 -39.445 -23.311 1.00 35.34 196 ILE A O 1
ATOM 1454 N N . SER A 1 197 ? 11.108 -38.642 -21.228 1.00 30.97 197 SER A N 1
ATOM 1455 C CA . SER A 1 197 ? 10.973 -39.945 -20.562 1.00 30.97 197 SER A CA 1
ATOM 1456 C C . SER A 1 197 ? 10.529 -39.792 -19.107 1.00 30.97 197 SER A C 1
ATOM 1458 O O . SER A 1 197 ? 11.117 -39.052 -18.325 1.00 30.97 197 SER A O 1
ATOM 1460 N N . THR A 1 198 ? 9.462 -40.515 -18.787 1.00 33.34 198 THR A N 1
ATOM 1461 C CA . THR A 1 198 ? 8.747 -40.655 -17.511 1.00 33.34 198 THR A CA 1
ATOM 1462 C C . THR A 1 198 ? 9.499 -41.575 -16.536 1.00 33.34 198 THR A C 1
ATOM 1464 O O . THR A 1 198 ? 10.131 -42.533 -16.972 1.00 33.34 198 THR A O 1
ATOM 1467 N N . SER A 1 199 ? 9.425 -41.378 -15.214 1.00 37.78 199 SER A N 1
ATOM 1468 C CA . SER A 1 199 ? 8.507 -42.061 -14.262 1.00 37.78 199 SER A CA 1
ATOM 1469 C C . SER A 1 199 ? 9.227 -42.220 -12.874 1.00 37.78 199 SER A C 1
ATOM 1471 O O . SER A 1 199 ? 10.297 -41.628 -12.733 1.00 37.78 199 SER A O 1
ATOM 1473 N N . PRO A 1 200 ? 8.668 -42.854 -11.812 1.00 46.97 200 PRO A N 1
ATOM 1474 C CA . PRO A 1 200 ? 8.318 -42.174 -10.552 1.00 46.97 200 PRO A CA 1
ATOM 1475 C C . PRO A 1 200 ? 8.925 -42.798 -9.258 1.00 46.97 200 PRO A C 1
ATOM 1477 O O . PRO A 1 200 ? 9.588 -43.822 -9.317 1.00 46.97 200 PRO A O 1
ATOM 1480 N N . LEU A 1 201 ? 8.630 -42.160 -8.106 1.00 35.59 201 LEU A N 1
ATOM 1481 C CA . LEU A 1 201 ? 8.481 -42.674 -6.715 1.00 35.59 201 LEU A CA 1
ATOM 1482 C C . LEU A 1 201 ? 9.474 -43.715 -6.136 1.00 35.59 201 LEU A C 1
ATOM 1484 O O . LEU A 1 201 ? 9.493 -44.849 -6.579 1.00 35.59 201 LEU A O 1
ATOM 1488 N N . GLU A 1 202 ? 10.150 -43.358 -5.030 1.00 32.88 202 GLU A N 1
ATOM 1489 C CA . GLU A 1 202 ? 10.141 -44.002 -3.683 1.00 32.88 202 GLU A CA 1
ATOM 1490 C C . GLU A 1 202 ? 11.157 -43.251 -2.775 1.00 32.88 202 GLU A C 1
ATOM 1492 O O . GLU A 1 202 ? 12.245 -42.910 -3.222 1.00 32.88 202 GLU A O 1
ATOM 1497 N N . LEU A 1 203 ? 10.774 -42.640 -1.645 1.00 33.78 203 LEU A N 1
ATOM 1498 C CA . LEU A 1 203 ? 10.541 -43.151 -0.278 1.00 33.78 203 LEU A CA 1
ATOM 1499 C C . LEU A 1 203 ? 11.816 -43.435 0.554 1.00 33.78 203 LEU A C 1
ATOM 1501 O O . LEU A 1 203 ? 12.656 -44.245 0.190 1.00 33.78 203 LEU A O 1
ATOM 1505 N N . SER A 1 204 ? 11.828 -42.831 1.753 1.00 34.03 204 SER A N 1
ATOM 1506 C CA . SER A 1 204 ? 12.604 -43.172 2.961 1.00 34.03 204 SER A CA 1
ATOM 1507 C C . SER A 1 204 ? 13.954 -42.477 3.210 1.00 34.03 204 SER A C 1
ATOM 1509 O O . SER A 1 204 ? 14.908 -42.627 2.457 1.00 34.03 204 SER A O 1
ATOM 1511 N N . GLY A 1 205 ? 14.057 -41.845 4.390 1.00 32.31 205 GLY A N 1
ATOM 1512 C CA . GLY A 1 205 ? 15.235 -42.061 5.236 1.00 32.31 205 GLY A CA 1
ATOM 1513 C C . GLY A 1 205 ? 15.906 -40.845 5.881 1.00 32.31 205 GLY A C 1
ATOM 1514 O O . GLY A 1 205 ? 16.801 -40.254 5.301 1.00 32.31 205 GLY A O 1
ATOM 1515 N N . TYR A 1 206 ? 15.566 -40.617 7.153 1.00 35.44 206 TYR A N 1
ATOM 1516 C CA . TYR A 1 206 ? 16.456 -40.179 8.245 1.00 35.44 206 TYR A CA 1
ATOM 1517 C C . TYR A 1 206 ? 17.066 -38.762 8.278 1.00 35.44 206 TYR A C 1
ATOM 1519 O O . TYR A 1 206 ? 18.113 -38.455 7.721 1.00 35.44 206 TYR A O 1
ATOM 1527 N N . LEU A 1 207 ? 16.426 -37.942 9.119 1.00 35.19 207 LEU A N 1
ATOM 1528 C CA . LEU A 1 207 ? 16.981 -37.272 10.306 1.00 35.19 207 LEU A CA 1
ATOM 1529 C C . LEU A 1 207 ? 18.516 -37.345 10.506 1.00 35.19 207 LEU A C 1
ATOM 1531 O O . LEU A 1 207 ? 19.047 -38.380 10.904 1.00 35.19 207 LEU A O 1
ATOM 1535 N N . ALA A 1 208 ? 19.190 -36.198 10.401 1.00 36.66 208 ALA A N 1
ATOM 1536 C CA . ALA A 1 208 ? 20.465 -35.946 11.071 1.00 36.66 208 ALA A CA 1
ATOM 1537 C C . ALA A 1 208 ? 20.471 -34.517 11.634 1.00 36.66 208 ALA A C 1
ATOM 1539 O O . ALA A 1 208 ? 20.560 -33.527 10.912 1.00 36.66 208 ALA A O 1
ATOM 1540 N N . ILE A 1 209 ? 20.324 -34.438 12.955 1.00 40.12 209 ILE A N 1
ATOM 1541 C CA . ILE A 1 209 ? 20.563 -33.251 13.772 1.00 40.12 209 ILE A CA 1
ATOM 1542 C C . ILE A 1 209 ? 22.079 -33.058 13.837 1.00 40.12 209 ILE A C 1
ATOM 1544 O O . ILE A 1 209 ? 22.790 -33.977 14.240 1.00 40.12 209 ILE A O 1
ATOM 1548 N N . LEU A 1 210 ? 22.575 -31.870 13.491 1.00 33.72 210 LEU A N 1
ATOM 1549 C CA . LEU A 1 210 ? 23.955 -31.488 13.779 1.00 33.72 210 LEU A CA 1
ATOM 1550 C C . LEU A 1 210 ? 23.985 -30.054 14.308 1.00 33.72 210 LEU A C 1
ATOM 1552 O O . LEU A 1 210 ? 24.028 -29.073 13.573 1.00 33.72 210 LEU A O 1
ATOM 1556 N N . THR A 1 211 ? 23.907 -29.954 15.632 1.00 39.72 211 THR A N 1
ATOM 1557 C CA . THR A 1 211 ? 24.264 -28.763 16.398 1.00 39.72 211 THR A CA 1
ATOM 1558 C C . THR A 1 211 ? 25.784 -28.649 16.441 1.00 39.72 211 THR A C 1
ATOM 1560 O O . THR A 1 211 ? 26.441 -29.534 16.989 1.00 39.72 211 THR A O 1
ATOM 1563 N N . LEU A 1 212 ? 26.340 -27.553 15.929 1.00 33.78 212 LEU A N 1
ATOM 1564 C CA . LEU A 1 212 ? 27.727 -27.169 16.181 1.00 33.78 212 LEU A CA 1
ATOM 1565 C C . LEU A 1 212 ? 27.750 -25.825 16.904 1.00 33.78 212 LEU A C 1
ATOM 1567 O O . LEU A 1 212 ? 27.476 -24.769 16.340 1.00 33.78 212 LEU A O 1
ATOM 1571 N N . TRP A 1 213 ? 28.056 -25.923 18.192 1.00 33.81 213 TRP A N 1
ATOM 1572 C CA . TRP A 1 213 ? 28.551 -24.844 19.027 1.00 33.81 213 TRP A CA 1
ATOM 1573 C C . TRP A 1 213 ? 29.985 -24.530 18.611 1.00 33.81 213 TRP A C 1
ATOM 1575 O O . TRP A 1 213 ? 30.799 -25.445 18.588 1.00 33.81 213 TRP A O 1
ATOM 1585 N N . PHE A 1 214 ? 30.318 -23.260 18.388 1.00 36.31 214 PHE A N 1
ATOM 1586 C CA . PHE A 1 214 ? 31.680 -22.777 18.607 1.00 36.31 214 PHE A CA 1
ATOM 1587 C C . PHE A 1 214 ? 31.654 -21.338 19.126 1.00 36.31 214 PHE A C 1
ATOM 1589 O O . PHE A 1 214 ? 31.292 -20.395 18.429 1.00 36.31 214 PHE A O 1
ATOM 1596 N N . TRP A 1 215 ? 32.036 -21.212 20.396 1.00 35.97 215 TRP A N 1
ATOM 1597 C CA . TRP A 1 215 ? 32.687 -20.038 20.963 1.00 35.97 215 TRP A CA 1
ATOM 1598 C C . TRP A 1 215 ? 34.028 -19.816 20.255 1.00 35.97 215 TRP A C 1
ATOM 1600 O O . TRP A 1 215 ? 34.779 -20.780 20.120 1.00 35.97 215 TRP A O 1
ATOM 1610 N N . TRP A 1 216 ? 34.408 -18.566 19.977 1.00 38.69 216 TRP A N 1
ATOM 1611 C CA . TRP A 1 216 ? 35.729 -18.115 20.416 1.00 38.69 216 TRP A CA 1
ATOM 1612 C C . TRP A 1 216 ? 35.804 -16.602 20.613 1.00 38.69 216 TRP A C 1
ATOM 1614 O O . TRP A 1 216 ? 35.133 -15.819 19.947 1.00 38.69 216 TRP A O 1
ATOM 1624 N N . VAL A 1 217 ? 36.617 -16.267 21.606 1.00 42.81 217 VAL A N 1
ATOM 1625 C CA . VAL A 1 217 ? 36.903 -14.971 22.208 1.00 42.81 217 VAL A CA 1
ATOM 1626 C C . VAL A 1 217 ? 38.165 -14.411 21.558 1.00 42.81 217 VAL A C 1
ATOM 1628 O O . VAL A 1 217 ? 39.165 -15.125 21.494 1.00 42.81 217 VAL A O 1
ATOM 1631 N N . ASN A 1 218 ? 38.124 -13.149 21.131 1.00 49.97 218 ASN A N 1
ATOM 1632 C CA . ASN A 1 218 ? 39.106 -12.104 21.461 1.00 49.97 218 ASN A CA 1
ATOM 1633 C C . ASN A 1 218 ? 38.607 -10.751 20.954 1.00 49.97 218 ASN A C 1
ATOM 1635 O O . ASN A 1 218 ? 38.255 -10.675 19.757 1.00 49.97 218 ASN A O 1
#

Secondary structure (DSSP, 8-state):
-HHHHHHHH-TT--TT-SSPPEEETTS----EEEETTEEEEPPTTSS-EESSTT-SSEEE--S-PPPPPP-TT--------HHHHHTEEEEEE---SS-TTTS--EEEEEE---TTHHHHHHHHHHHHHHTTT----------TTGGGG----------------------PPPP-------------------------------------------

pLDDT: mean 71.39, std 25.53, range [27.45, 96.69]

Sequence (218 aa):
MVDAIIKQISPTFDPASPDDPPVLCAAPHTLAFQIGGKMFPVDPRDLIGPRSAGDADTCIMDTLVSTDPPRVGSLYRWSLGDTFMKSNLIAFHYGNLTHPSVDPPRIGFLSTVPANAGALLKQAVVKAKGNGGMFEQTFVAAPTASAALVNDVTISNTVTPTRSVMVTQIVTSPTVSDTHTFSKDTKINSSTLFAISTSPLELSGYLAILTLWFWWVN

Organism: NCBI:txid117069

InterPro domains:
  IPR021109 Aspartic peptidase domain superfamily [G3DSA:2.40.70.10] (23-111)
  IPR021109 Aspartic peptidase domain superfamil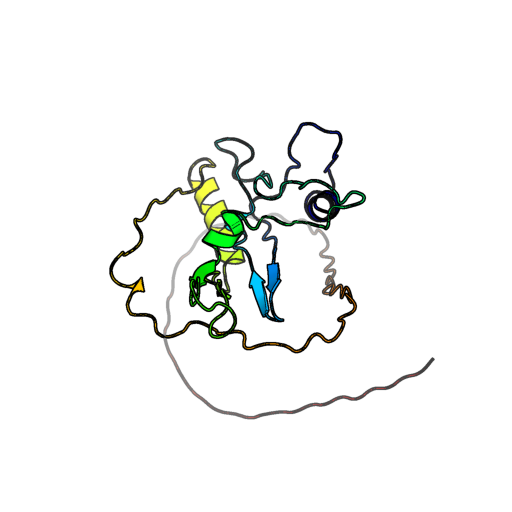y [SSF50630] (2-97)
  IPR033121 Peptidase family A1 domain [PS51767] (1-110)

Radius of gyration: 25.32 Å; chains: 1; bounding box: 66×67×63 Å

Foldseek 3Di:
DLQVVQCVFQVPDDPPDPAFGKGFQLDQDWDWDQDLNDTQIFQSNLQWDASDPLALGIIGRPPRDDDDDADVVGDDDDDDDPRSCVQWPKDWACFDPVCCVVTPTDIFIDGPHDPCSSVVSNVQSVVCNVVSNHGDDDDDDDPPPCVVPDPDTPDSPDDDDDPDDDDDDDDDDDDDDDDDDDDDDDDDDDDDDDDDDDDDDDDDDDDDDDDDDDDDDD